Protein AF-A0A2I6QMM8-F1 (afdb_monomer_lite)

pLDDT: mean 91.89, std 14.8, range [33.38, 98.56]

Foldseek 3Di:
DFQPAQRDEEDPLDEEAVQEHAHPLEYEDDNEYEHHEYDANEYAYAPEYHYQEYAHCEYHNEHYAYEEYHYVEYHHYPEYHEDHEYYHLEYEDANDYEEAHHYEDDNEYHHHPAYEYDDYHPYYWDWDDPPLWIKTDYPQQWIDTHNDIDGLVCCVVCVVVVCCVPVVDDPVRSVVVNVVSVVVNVPDPCPPVPPDPPPPPPPPDDPD

Structure (mmCIF, N/CA/C/O backbone):
data_AF-A0A2I6QMM8-F1
#
_entry.id   AF-A0A2I6QMM8-F1
#
loop_
_atom_site.group_PDB
_atom_site.id
_atom_site.type_symbol
_atom_site.label_atom_id
_atom_site.label_alt_id
_atom_site.label_comp_id
_atom_site.label_asym_id
_atom_site.label_entity_id
_atom_site.label_seq_id
_atom_site.pdbx_PDB_ins_code
_atom_site.Cartn_x
_atom_site.Cartn_y
_atom_site.Cartn_z
_atom_site.occupancy
_atom_site.B_iso_or_equiv
_atom_site.auth_seq_id
_atom_site.auth_comp_id
_atom_site.auth_asym_id
_atom_site.auth_atom_id
_atom_site.pdbx_PDB_model_num
ATOM 1 N N . MET A 1 1 ? 8.145 -4.670 -28.561 1.00 95.88 1 MET A N 1
ATOM 2 C CA . MET A 1 1 ? 8.950 -3.504 -29.028 1.00 95.88 1 MET A CA 1
ATOM 3 C C . MET A 1 1 ? 9.918 -2.954 -27.962 1.00 95.88 1 MET A C 1
ATOM 5 O O . MET A 1 1 ? 9.905 -3.416 -26.826 1.00 95.88 1 MET A O 1
ATOM 9 N N . ARG A 1 2 ? 10.792 -1.997 -28.324 1.00 96.75 2 ARG A N 1
ATOM 10 C CA . ARG A 1 2 ? 11.688 -1.269 -27.397 1.00 96.75 2 ARG A CA 1
ATOM 11 C C . ARG A 1 2 ? 11.169 0.155 -27.181 1.00 96.75 2 ARG A C 1
ATOM 13 O O . ARG A 1 2 ? 10.818 0.808 -28.159 1.00 96.75 2 ARG A O 1
ATOM 20 N N . HIS A 1 3 ? 11.116 0.625 -25.935 1.00 96.81 3 HIS A N 1
ATOM 21 C CA . HIS A 1 3 ? 10.657 1.983 -25.625 1.00 96.81 3 HIS A CA 1
ATOM 22 C C . HIS A 1 3 ? 11.692 3.038 -26.057 1.00 96.81 3 HIS A C 1
ATOM 24 O O . HIS A 1 3 ? 12.896 2.794 -25.959 1.00 96.81 3 HIS A O 1
ATOM 30 N N . SER A 1 4 ? 11.250 4.212 -26.522 1.00 96.00 4 SER A N 1
ATOM 31 C CA . SER A 1 4 ? 12.160 5.284 -26.963 1.00 96.00 4 SER A CA 1
ATOM 32 C C . SER A 1 4 ? 12.983 5.861 -25.811 1.00 96.00 4 SER A C 1
ATOM 34 O O . SER A 1 4 ? 14.141 6.218 -26.004 1.00 96.00 4 SER A O 1
ATOM 36 N N . ASN A 1 5 ? 12.407 5.897 -24.605 1.00 94.75 5 ASN A N 1
ATOM 37 C CA . ASN A 1 5 ? 13.069 6.395 -23.403 1.00 94.75 5 ASN A CA 1
ATOM 38 C C . ASN A 1 5 ? 13.518 5.217 -22.536 1.00 94.75 5 ASN A C 1
ATOM 40 O O . ASN A 1 5 ? 12.676 4.529 -21.952 1.00 94.75 5 ASN A O 1
ATOM 44 N N . GLY A 1 6 ? 14.832 5.000 -22.467 1.00 96.31 6 GLY A N 1
ATOM 45 C CA . GLY A 1 6 ? 15.473 3.965 -21.649 1.00 96.31 6 GLY A CA 1
ATOM 46 C C . GLY A 1 6 ? 15.681 2.613 -22.346 1.00 96.31 6 GLY A C 1
ATOM 47 O O . GLY A 1 6 ? 16.450 1.798 -21.847 1.00 96.31 6 GLY A O 1
ATOM 48 N N . HIS A 1 7 ? 15.088 2.388 -23.527 1.00 97.75 7 HIS A N 1
ATOM 49 C CA . HIS A 1 7 ? 15.253 1.166 -24.333 1.00 97.75 7 HIS A CA 1
ATOM 50 C C . HIS A 1 7 ? 14.799 -0.139 -23.658 1.00 97.75 7 HIS A C 1
ATOM 52 O O . HIS A 1 7 ? 15.200 -1.234 -24.067 1.00 97.75 7 HIS A O 1
ATOM 58 N N . GLY A 1 8 ? 13.928 -0.062 -22.658 1.00 97.19 8 GLY A N 1
ATOM 59 C CA . GLY A 1 8 ? 13.288 -1.226 -22.059 1.00 97.19 8 GLY A CA 1
ATOM 60 C C . GLY A 1 8 ? 12.356 -1.965 -23.009 1.00 97.19 8 GLY A C 1
ATOM 61 O O . GLY A 1 8 ? 12.011 -1.477 -24.092 1.00 97.19 8 GLY A O 1
ATOM 62 N N . ARG A 1 9 ? 11.985 -3.189 -22.629 1.00 97.75 9 ARG A N 1
ATOM 63 C CA . ARG A 1 9 ? 11.097 -4.038 -23.435 1.00 97.75 9 ARG A CA 1
ATOM 64 C C . ARG A 1 9 ? 9.642 -3.711 -23.122 1.00 97.75 9 ARG A C 1
ATOM 66 O O . ARG A 1 9 ? 9.270 -3.606 -21.962 1.00 97.75 9 ARG A O 1
ATOM 73 N N . VAL A 1 10 ? 8.825 -3.597 -24.160 1.00 97.69 10 VAL A N 1
ATOM 74 C CA . VAL A 1 10 ? 7.374 -3.405 -24.063 1.00 97.69 10 VAL A CA 1
ATOM 75 C C . VAL A 1 10 ? 6.723 -4.470 -24.936 1.00 97.69 10 VAL A C 1
ATOM 77 O O . VAL A 1 10 ? 7.053 -4.553 -26.121 1.00 97.69 10 VAL A O 1
ATOM 80 N N . ALA A 1 11 ? 5.886 -5.330 -24.363 1.00 97.38 11 ALA A N 1
ATOM 81 C CA . ALA A 1 11 ? 5.150 -6.356 -25.100 1.00 97.38 11 ALA A CA 1
ATOM 82 C C . ALA A 1 11 ? 4.136 -5.731 -26.072 1.00 97.38 11 ALA A C 1
ATOM 84 O O . ALA A 1 11 ? 3.761 -4.573 -25.926 1.00 97.38 11 ALA A O 1
ATOM 85 N N . ASP A 1 12 ? 3.682 -6.494 -27.065 1.00 97.06 12 ASP A N 1
ATOM 86 C CA . ASP A 1 12 ? 2.832 -5.955 -28.138 1.00 97.06 12 ASP A CA 1
ATOM 87 C C . ASP A 1 12 ? 1.423 -5.559 -27.658 1.00 97.06 12 ASP A C 1
ATOM 89 O O . ASP A 1 12 ? 0.778 -4.714 -28.272 1.00 97.06 12 ASP A O 1
ATOM 93 N N . GLN A 1 13 ? 0.957 -6.144 -26.551 1.00 96.94 13 GLN A N 1
ATOM 94 C CA . GLN A 1 13 ? -0.311 -5.798 -25.893 1.00 96.94 13 GLN A CA 1
ATOM 95 C C . GLN A 1 13 ? -0.152 -4.727 -24.802 1.00 96.94 13 GLN A C 1
ATOM 97 O O . GLN A 1 13 ? -1.151 -4.216 -24.291 1.00 96.94 13 GLN A O 1
ATOM 102 N N . ALA A 1 14 ? 1.091 -4.389 -24.452 1.00 97.38 14 ALA A N 1
ATOM 103 C CA . ALA A 1 14 ? 1.403 -3.454 -23.388 1.00 97.38 14 ALA A CA 1
ATOM 104 C C . ALA A 1 14 ? 1.484 -2.027 -23.928 1.00 97.38 14 ALA A C 1
ATOM 106 O O . ALA A 1 14 ? 1.750 -1.783 -25.106 1.00 97.38 14 ALA A O 1
ATOM 107 N N . GLU A 1 15 ? 1.312 -1.061 -23.034 1.00 97.75 15 GLU A N 1
ATOM 108 C CA . GLU A 1 15 ? 1.333 0.351 -23.381 1.00 97.75 15 GLU A CA 1
ATOM 109 C C . GLU A 1 15 ? 2.402 1.090 -22.576 1.00 97.75 15 GLU A C 1
ATOM 111 O O . GLU A 1 15 ? 2.387 1.096 -21.347 1.00 97.75 15 GLU A O 1
ATOM 116 N N . ALA A 1 16 ? 3.314 1.773 -23.266 1.00 97.31 16 ALA A N 1
ATOM 117 C CA . ALA A 1 16 ? 4.254 2.697 -22.646 1.00 97.31 16 ALA A CA 1
ATOM 118 C C . ALA A 1 16 ? 4.179 4.052 -23.351 1.00 97.31 16 ALA A C 1
ATOM 120 O O . ALA A 1 16 ? 4.445 4.164 -24.549 1.00 97.31 16 ALA A O 1
ATOM 121 N N . ARG A 1 17 ? 3.741 5.076 -22.614 1.00 97.44 17 ARG A N 1
ATOM 122 C CA . ARG A 1 17 ? 3.540 6.428 -23.148 1.00 97.44 17 ARG A CA 1
ATOM 123 C C . ARG A 1 17 ? 4.873 7.170 -23.301 1.00 97.44 17 ARG A C 1
ATOM 125 O O . ARG A 1 17 ? 5.787 6.934 -22.519 1.00 97.44 17 ARG A O 1
ATOM 132 N N . PRO A 1 18 ? 4.961 8.170 -24.201 1.00 96.94 18 PRO A N 1
ATOM 133 C CA . PRO A 1 18 ? 6.202 8.911 -24.459 1.00 96.94 18 PRO A CA 1
ATOM 134 C C . PRO A 1 18 ? 6.826 9.642 -23.261 1.00 96.94 18 PRO A C 1
ATOM 136 O O . PRO A 1 18 ? 7.975 10.054 -23.356 1.00 96.94 18 PRO A O 1
ATOM 139 N N . LEU A 1 19 ? 6.089 9.851 -22.165 1.00 96.69 19 LEU A N 1
ATOM 140 C CA . LEU A 1 19 ? 6.608 10.461 -20.932 1.00 96.69 19 LEU A CA 1
ATOM 141 C C . LEU A 1 19 ? 7.126 9.427 -19.922 1.00 96.69 19 LEU A C 1
ATOM 143 O O . LEU A 1 19 ? 7.733 9.802 -18.924 1.00 96.69 19 LEU A O 1
ATOM 147 N N . ALA A 1 20 ? 6.893 8.138 -20.162 1.00 97.38 20 ALA A N 1
ATOM 148 C CA . ALA A 1 20 ? 7.442 7.070 -19.347 1.00 97.38 20 ALA A CA 1
ATOM 149 C C . ALA A 1 20 ? 8.949 6.914 -19.587 1.00 97.38 20 ALA A C 1
ATOM 151 O O . ALA A 1 20 ? 9.460 7.193 -20.675 1.00 97.38 20 ALA A O 1
ATOM 152 N N . PHE A 1 21 ? 9.652 6.398 -18.586 1.00 98.06 21 PHE A N 1
ATOM 153 C CA . PHE A 1 21 ? 11.011 5.895 -18.712 1.00 98.06 21 PHE A CA 1
ATOM 154 C C . PHE A 1 21 ? 11.018 4.404 -18.374 1.00 98.06 21 PHE A C 1
ATOM 156 O O . PHE A 1 21 ? 10.551 4.003 -17.310 1.00 98.06 21 PHE A O 1
ATOM 163 N N . VAL A 1 22 ? 11.538 3.579 -19.280 1.00 98.00 22 VAL A N 1
ATOM 164 C CA . VAL A 1 22 ? 11.660 2.130 -19.084 1.00 98.00 22 VAL A CA 1
ATOM 165 C C . VAL A 1 22 ? 13.096 1.768 -19.418 1.00 98.00 22 VAL A C 1
ATOM 167 O O . VAL A 1 22 ? 13.461 1.791 -20.593 1.00 98.00 22 VAL A O 1
ATOM 170 N N . ASP A 1 23 ? 13.927 1.498 -18.412 1.00 98.19 23 ASP A N 1
ATOM 171 C CA . ASP A 1 23 ? 15.344 1.200 -18.641 1.00 98.19 23 ASP A CA 1
ATOM 172 C C . ASP A 1 23 ? 15.548 -0.127 -19.397 1.00 98.19 23 ASP A C 1
ATOM 174 O O . ASP A 1 23 ? 14.648 -0.960 -19.491 1.00 98.19 23 ASP A O 1
ATOM 178 N N . VAL A 1 24 ? 16.760 -0.350 -19.905 1.00 98.00 24 VAL A N 1
ATOM 179 C CA . VAL A 1 24 ? 17.128 -1.507 -20.734 1.00 98.00 24 VAL A CA 1
ATOM 180 C C . VAL A 1 24 ? 16.852 -2.866 -20.076 1.00 98.00 24 VAL A C 1
ATOM 182 O O . VAL A 1 24 ? 16.568 -3.835 -20.794 1.00 98.00 24 VAL A O 1
ATOM 185 N N . ASN A 1 25 ? 16.908 -2.924 -18.743 1.00 97.56 25 ASN A N 1
ATOM 186 C CA . ASN A 1 25 ? 16.640 -4.104 -17.922 1.00 97.56 25 ASN A CA 1
ATOM 187 C C . ASN A 1 25 ? 15.176 -4.205 -17.471 1.00 97.56 25 ASN A C 1
ATOM 189 O O . ASN A 1 25 ? 14.786 -5.231 -16.913 1.00 97.56 25 ASN A O 1
ATOM 193 N N . SER A 1 26 ? 14.365 -3.176 -17.715 1.00 97.75 26 SER A N 1
ATOM 194 C CA . SER A 1 26 ? 12.948 -3.166 -17.376 1.00 97.75 26 SER A CA 1
ATOM 195 C C . SER A 1 26 ? 12.073 -3.743 -18.485 1.00 97.75 26 SER A C 1
ATOM 197 O O . SER A 1 26 ? 12.397 -3.705 -19.681 1.00 97.75 26 SER A O 1
ATOM 199 N N . GLN A 1 27 ? 10.934 -4.292 -18.066 1.00 97.81 27 GLN A N 1
ATOM 200 C CA . GLN A 1 27 ? 9.977 -4.960 -18.941 1.00 97.81 27 GLN A CA 1
ATOM 201 C C . GLN A 1 27 ? 8.552 -4.527 -18.597 1.00 97.81 27 GLN A C 1
ATOM 203 O O . GLN A 1 27 ? 8.157 -4.567 -17.435 1.00 97.81 27 GLN A O 1
ATOM 208 N N . VAL A 1 28 ? 7.783 -4.142 -19.613 1.00 97.25 28 VAL A N 1
ATOM 209 C CA . VAL A 1 28 ? 6.332 -3.940 -19.534 1.00 97.25 28 VAL A CA 1
ATOM 210 C C . VAL A 1 28 ? 5.674 -5.051 -20.341 1.00 97.25 28 VAL A C 1
ATOM 212 O O . VAL A 1 28 ? 5.952 -5.197 -21.533 1.00 97.25 28 VAL A O 1
ATOM 215 N N . MET A 1 29 ? 4.855 -5.866 -19.689 1.00 97.50 29 MET A N 1
ATOM 216 C CA . MET A 1 29 ? 4.311 -7.108 -20.236 1.00 97.50 29 MET A CA 1
ATOM 217 C C . MET A 1 29 ? 2.780 -7.106 -20.229 1.00 97.50 29 MET A C 1
ATOM 219 O O . MET A 1 29 ? 2.150 -6.255 -19.602 1.00 97.50 29 MET A O 1
ATOM 223 N N . ASP A 1 30 ? 2.193 -8.082 -20.923 1.00 95.88 30 ASP A N 1
ATOM 224 C CA . ASP A 1 30 ? 0.745 -8.303 -21.004 1.00 95.88 30 ASP A CA 1
ATOM 225 C C . ASP A 1 30 ? -0.016 -7.037 -21.431 1.00 95.88 30 ASP A C 1
ATOM 227 O O . ASP A 1 30 ? 0.419 -6.330 -22.332 1.00 95.88 30 ASP A O 1
ATOM 231 N N . GLU A 1 31 ? -1.140 -6.738 -20.782 1.00 96.81 31 GLU A N 1
ATOM 232 C CA . GLU A 1 31 ? -1.943 -5.526 -20.980 1.00 96.81 31 GLU A CA 1
ATOM 233 C C . GLU A 1 31 ? -1.532 -4.370 -20.038 1.00 96.81 31 GLU A C 1
ATOM 235 O O . GLU A 1 31 ? -2.325 -3.457 -19.785 1.00 96.81 31 GLU A O 1
ATOM 240 N N . ALA A 1 32 ? -0.332 -4.421 -19.443 1.00 96.94 32 ALA A N 1
ATOM 241 C CA . ALA A 1 32 ? 0.108 -3.403 -18.494 1.00 96.94 32 ALA A CA 1
ATOM 242 C C . ALA A 1 32 ? 0.382 -2.055 -19.175 1.00 96.94 32 ALA A C 1
ATOM 244 O O . ALA A 1 32 ? 0.765 -1.983 -20.347 1.00 96.94 32 ALA A O 1
ATOM 245 N N . ARG A 1 33 ? 0.185 -0.967 -18.424 1.00 97.94 33 ARG A N 1
ATOM 246 C CA . ARG A 1 33 ? 0.231 0.404 -18.940 1.00 97.94 33 ARG A CA 1
ATOM 247 C C . ARG A 1 33 ? 1.086 1.301 -18.063 1.00 97.94 33 ARG A C 1
ATOM 249 O O . ARG A 1 33 ? 0.831 1.423 -16.867 1.00 97.94 33 ARG A O 1
ATOM 256 N N . ILE A 1 34 ? 2.043 1.996 -18.672 1.00 97.69 34 ILE A N 1
ATOM 257 C CA . ILE A 1 34 ? 2.842 3.038 -18.025 1.00 97.69 34 ILE A CA 1
ATOM 258 C C . ILE A 1 34 ? 2.636 4.399 -18.699 1.00 97.69 34 ILE A C 1
ATOM 260 O O . ILE A 1 34 ? 2.863 4.557 -19.899 1.00 97.69 34 ILE A O 1
ATOM 264 N N . HIS A 1 35 ? 2.201 5.398 -17.925 1.00 95.75 35 HIS A N 1
ATOM 265 C CA . HIS A 1 35 ? 1.863 6.729 -18.452 1.00 95.75 35 HIS A CA 1
ATOM 266 C C . HIS A 1 35 ? 2.965 7.783 -18.245 1.00 95.75 35 HIS A C 1
ATOM 268 O O . HIS A 1 35 ? 3.366 8.454 -19.193 1.00 95.75 35 HIS A O 1
ATOM 274 N N . SER A 1 36 ? 3.444 7.949 -17.012 1.00 93.94 36 SER A N 1
ATOM 275 C CA . SER A 1 36 ? 4.336 9.056 -16.614 1.00 93.94 36 SER A CA 1
ATOM 276 C C . SER A 1 36 ? 5.232 8.673 -15.430 1.00 93.94 36 SER A C 1
ATOM 278 O O . SER A 1 36 ? 5.355 9.413 -14.462 1.00 93.94 36 SER A O 1
ATOM 280 N N . GLY A 1 37 ? 5.809 7.471 -15.467 1.00 96.19 37 GLY A N 1
ATOM 281 C CA . GLY A 1 37 ? 6.650 6.936 -14.395 1.00 96.19 37 GLY A CA 1
ATOM 282 C C . GLY A 1 37 ? 7.994 6.416 -14.896 1.00 96.19 37 GLY A C 1
ATOM 283 O O . GLY A 1 37 ? 8.254 6.403 -16.099 1.00 96.19 37 GLY A O 1
ATOM 284 N N . SER A 1 38 ? 8.837 5.976 -13.965 1.00 97.81 38 SER A N 1
ATOM 285 C CA . SER A 1 38 ? 10.156 5.406 -14.253 1.00 97.81 38 SER A CA 1
ATOM 286 C C . SER A 1 38 ? 10.267 3.973 -13.744 1.00 97.81 38 SER A C 1
ATOM 288 O O . SER A 1 38 ? 10.085 3.728 -12.553 1.00 97.81 38 SER A O 1
ATOM 290 N N . LEU A 1 39 ? 10.607 3.045 -14.637 1.00 97.88 39 LEU A N 1
ATOM 291 C CA . LEU A 1 39 ? 10.978 1.669 -14.314 1.00 97.88 39 LEU A CA 1
ATOM 292 C C . LEU A 1 39 ? 12.487 1.499 -14.496 1.00 97.88 39 LEU A C 1
ATOM 294 O O . LEU A 1 39 ? 13.019 1.752 -15.580 1.00 97.88 39 LEU A O 1
ATOM 298 N N . ILE A 1 40 ? 13.159 1.082 -13.425 1.00 98.19 40 ILE A N 1
ATOM 299 C CA . ILE A 1 40 ? 14.597 0.809 -13.380 1.00 98.19 40 ILE A CA 1
ATOM 300 C C . ILE A 1 40 ? 14.784 -0.611 -12.847 1.00 98.19 40 ILE A C 1
ATOM 302 O O . ILE A 1 40 ? 14.370 -0.912 -11.729 1.00 98.19 40 ILE A O 1
ATOM 306 N N . SER A 1 41 ? 15.371 -1.500 -13.641 1.00 97.81 41 SER A N 1
ATOM 307 C CA . SER A 1 41 ? 15.502 -2.935 -13.376 1.00 97.81 41 SER A CA 1
ATOM 308 C C . SER A 1 41 ? 14.208 -3.565 -12.842 1.00 97.81 41 SER A C 1
ATOM 310 O O . SER A 1 41 ? 14.249 -4.374 -11.919 1.00 97.81 41 SER A O 1
ATOM 312 N N . SER A 1 42 ? 13.053 -3.143 -13.367 1.00 98.19 42 SER A N 1
ATOM 313 C CA . SER A 1 42 ? 11.732 -3.496 -12.841 1.00 98.19 42 SER A CA 1
ATOM 314 C C . SER A 1 42 ? 10.860 -4.183 -13.889 1.00 98.19 42 SER A C 1
ATOM 316 O O . SER A 1 42 ? 10.969 -3.935 -15.089 1.00 98.19 42 SER A O 1
ATOM 318 N N . THR A 1 43 ? 9.956 -5.039 -13.427 1.00 98.31 43 THR A N 1
ATOM 319 C CA . THR A 1 43 ? 8.964 -5.712 -14.271 1.00 98.31 43 THR A CA 1
ATOM 320 C C . THR A 1 43 ? 7.570 -5.212 -13.922 1.00 98.31 43 THR A C 1
ATOM 322 O O . THR A 1 43 ? 7.192 -5.222 -12.754 1.00 98.31 43 THR A O 1
ATOM 325 N N . LEU A 1 44 ? 6.811 -4.795 -14.933 1.00 97.25 44 LEU A N 1
ATOM 326 C CA . LEU A 1 44 ? 5.412 -4.387 -14.834 1.00 97.25 44 LEU A CA 1
ATOM 327 C C . LEU A 1 44 ? 4.566 -5.330 -15.703 1.00 97.25 44 LEU A C 1
ATOM 329 O O . LEU A 1 44 ? 4.823 -5.436 -16.901 1.00 97.25 44 LEU A O 1
ATOM 333 N N . GLY A 1 45 ? 3.588 -6.023 -15.123 1.00 95.62 45 GLY A N 1
ATOM 334 C CA . GLY A 1 45 ? 2.778 -7.037 -15.811 1.00 95.62 45 GLY A CA 1
ATOM 335 C C . GLY A 1 45 ? 1.296 -6.996 -15.436 1.00 95.62 45 GLY A C 1
ATOM 336 O O . GLY A 1 45 ? 0.875 -6.150 -14.655 1.00 95.62 45 GLY A O 1
ATOM 337 N N . VAL A 1 46 ? 0.508 -7.902 -16.025 1.00 90.44 46 VAL A N 1
ATOM 338 C CA . VAL A 1 46 ? -0.899 -8.194 -15.675 1.00 90.44 46 VAL A CA 1
ATOM 339 C C . VAL A 1 46 ? -1.787 -6.958 -15.487 1.00 90.44 46 VAL A C 1
ATOM 341 O O . VAL A 1 46 ? -2.178 -6.621 -14.376 1.00 90.44 46 VAL A O 1
ATOM 344 N N . LYS A 1 47 ? -2.147 -6.272 -16.582 1.00 93.56 47 LYS A N 1
ATOM 345 C CA . LYS A 1 47 ? -3.102 -5.135 -16.574 1.00 93.56 47 LYS A CA 1
ATOM 346 C C . LYS A 1 47 ? -2.748 -3.986 -15.613 1.00 93.56 47 LYS A C 1
ATOM 348 O O . LYS A 1 47 ? -3.552 -3.065 -15.461 1.00 93.56 47 LYS A O 1
ATOM 353 N N . ALA A 1 48 ? -1.555 -3.997 -15.018 1.00 96.31 48 ALA A N 1
ATOM 354 C CA . ALA A 1 48 ? -1.155 -3.013 -14.033 1.00 96.31 48 ALA A CA 1
ATOM 355 C C . ALA A 1 48 ? -1.097 -1.618 -14.643 1.00 96.31 48 ALA A C 1
ATOM 357 O O . ALA A 1 48 ? -0.590 -1.422 -15.753 1.00 96.31 48 ALA A O 1
ATOM 358 N N . ARG A 1 49 ? -1.600 -0.632 -13.900 1.00 97.94 49 ARG A N 1
ATOM 359 C CA . ARG A 1 49 ? -1.551 0.781 -14.283 1.00 97.94 49 ARG A CA 1
ATOM 360 C C . ARG A 1 49 ? -0.494 1.487 -13.451 1.00 97.94 49 ARG A C 1
ATOM 362 O O . ARG A 1 49 ? -0.627 1.568 -12.237 1.00 97.94 49 ARG A O 1
ATOM 369 N N . PHE A 1 50 ? 0.539 2.006 -14.107 1.00 97.75 50 PHE A N 1
ATOM 370 C CA . PHE A 1 50 ? 1.667 2.675 -13.462 1.00 97.75 50 PHE A CA 1
ATOM 371 C C . PHE A 1 50 ? 1.778 4.130 -13.931 1.00 97.75 50 PHE A C 1
ATOM 373 O O . PHE A 1 50 ? 1.978 4.414 -15.118 1.00 97.75 50 PHE A O 1
ATOM 380 N N . SER A 1 51 ? 1.656 5.087 -13.015 1.00 97.69 51 SER A N 1
ATOM 381 C CA . SER A 1 51 ? 1.708 6.514 -13.347 1.00 97.69 51 SER A CA 1
ATOM 382 C C . SER A 1 51 ? 2.386 7.336 -12.257 1.00 97.69 51 SER A C 1
ATOM 384 O O . SER A 1 51 ? 2.278 7.016 -11.082 1.00 97.69 51 SER A O 1
ATOM 386 N N . ASN A 1 52 ? 3.119 8.388 -12.635 1.00 97.12 52 ASN A N 1
ATOM 387 C CA . ASN A 1 52 ? 3.775 9.332 -11.713 1.00 97.12 52 ASN A CA 1
ATOM 388 C C . ASN A 1 52 ? 4.663 8.707 -10.614 1.00 97.12 52 ASN A C 1
ATOM 390 O O . ASN A 1 52 ? 4.963 9.368 -9.626 1.00 97.12 52 ASN A O 1
ATOM 394 N N . ALA A 1 53 ? 5.083 7.452 -10.774 1.00 96.94 53 ALA A N 1
ATOM 395 C CA . ALA A 1 53 ? 5.805 6.676 -9.773 1.00 96.94 53 ALA A CA 1
ATOM 396 C C . ALA A 1 53 ? 7.213 6.311 -10.255 1.00 96.94 53 ALA A C 1
ATOM 398 O O . ALA A 1 53 ? 7.501 6.313 -11.457 1.00 96.94 53 ALA A O 1
ATOM 399 N N . ILE A 1 54 ? 8.091 5.968 -9.315 1.00 98.31 54 ILE A N 1
ATOM 400 C CA . ILE A 1 54 ? 9.437 5.458 -9.594 1.00 98.31 54 ILE A CA 1
ATOM 401 C C . ILE A 1 54 ? 9.556 4.071 -8.970 1.00 98.31 54 ILE A C 1
ATOM 403 O O . ILE A 1 54 ? 9.335 3.928 -7.771 1.00 98.31 54 ILE A O 1
ATOM 407 N N . ALA A 1 55 ? 9.921 3.068 -9.767 1.00 98.38 55 ALA A N 1
ATOM 408 C CA . ALA A 1 55 ? 10.143 1.705 -9.305 1.00 98.38 55 ALA A CA 1
ATOM 409 C C . ALA A 1 55 ? 11.549 1.222 -9.676 1.00 98.38 55 ALA A C 1
ATOM 411 O O . ALA A 1 55 ? 11.953 1.266 -10.842 1.00 98.38 55 ALA A O 1
ATOM 412 N N . MET A 1 56 ? 12.290 0.759 -8.671 1.00 98.56 56 MET A N 1
ATOM 413 C CA . MET A 1 56 ? 13.663 0.274 -8.790 1.00 98.56 56 MET A CA 1
ATOM 414 C C . MET A 1 56 ? 13.751 -1.172 -8.305 1.00 98.56 56 MET A C 1
ATOM 416 O O . MET A 1 56 ? 13.449 -1.437 -7.146 1.00 98.56 56 MET A O 1
ATOM 420 N N . GLY A 1 57 ? 14.152 -2.117 -9.156 1.00 98.12 57 GLY A N 1
ATOM 421 C CA . GLY A 1 57 ? 14.269 -3.528 -8.763 1.00 98.12 57 GLY A CA 1
ATOM 422 C C . GLY A 1 57 ? 12.940 -4.176 -8.358 1.00 98.12 57 GLY A C 1
ATOM 423 O O . GLY A 1 57 ? 12.936 -5.069 -7.516 1.00 98.12 57 GLY A O 1
ATOM 424 N N . CYS A 1 58 ? 11.809 -3.685 -8.871 1.00 98.12 58 CYS A N 1
ATOM 425 C CA . CYS A 1 58 ? 10.480 -4.106 -8.431 1.00 98.12 58 CYS A CA 1
ATOM 426 C C . CYS A 1 58 ? 9.834 -5.121 -9.382 1.00 98.12 58 CYS A C 1
ATOM 428 O O . CYS A 1 58 ? 10.101 -5.134 -10.585 1.00 98.12 58 CYS A O 1
ATOM 430 N N . VAL A 1 59 ? 8.907 -5.912 -8.847 1.00 98.31 59 VAL A N 1
ATOM 431 C CA . VAL A 1 59 ? 7.957 -6.719 -9.622 1.00 98.31 59 VAL A CA 1
ATOM 432 C C . VAL A 1 59 ? 6.555 -6.213 -9.308 1.00 98.31 59 VAL A C 1
ATOM 434 O O . VAL A 1 59 ? 6.122 -6.258 -8.161 1.00 98.31 59 VAL A O 1
ATOM 437 N N . ILE A 1 60 ? 5.863 -5.688 -10.316 1.00 98.06 60 ILE A N 1
ATOM 438 C CA . ILE A 1 60 ? 4.560 -5.040 -10.172 1.00 98.06 60 ILE A CA 1
ATOM 439 C C . ILE A 1 60 ? 3.570 -5.758 -11.081 1.00 98.06 60 ILE A C 1
ATOM 441 O O . ILE A 1 60 ? 3.653 -5.685 -12.304 1.00 98.06 60 ILE A O 1
ATOM 445 N N . SER A 1 61 ? 2.638 -6.460 -10.462 1.00 97.62 61 SER A N 1
ATOM 446 C CA . SER A 1 61 ? 1.564 -7.219 -11.092 1.00 97.62 61 SER A CA 1
ATOM 447 C C . SER A 1 61 ? 0.273 -6.989 -10.304 1.00 97.62 61 SER A C 1
ATOM 449 O O . SER A 1 61 ? -0.387 -7.942 -9.891 1.00 97.62 61 SER A O 1
ATOM 451 N N . CYS A 1 62 ? -0.022 -5.718 -10.029 1.00 96.25 62 CYS A N 1
ATOM 452 C CA . CYS A 1 62 ? -1.158 -5.288 -9.226 1.00 96.25 62 CYS A CA 1
ATOM 453 C C . CYS A 1 62 ? -2.077 -4.323 -9.984 1.00 96.25 62 CYS A C 1
ATOM 455 O O . CYS A 1 62 ? -1.725 -3.857 -11.064 1.00 96.25 62 CYS A O 1
ATOM 457 N N . ASP A 1 63 ? -3.230 -3.980 -9.411 1.00 96.00 63 ASP A N 1
ATOM 458 C CA . ASP A 1 63 ? -4.233 -3.133 -10.068 1.00 96.00 63 ASP A CA 1
ATOM 459 C C . ASP A 1 63 ? -3.710 -1.735 -10.448 1.00 96.00 63 ASP A C 1
ATOM 461 O O . ASP A 1 63 ? -3.903 -1.267 -11.582 1.00 96.00 63 ASP A O 1
ATOM 465 N N . GLU A 1 64 ? -3.083 -1.028 -9.502 1.00 97.75 64 GLU A N 1
ATOM 466 C CA . GLU A 1 64 ? -2.674 0.361 -9.722 1.00 97.75 64 GLU A CA 1
ATOM 467 C C . GLU A 1 64 ? -1.517 0.824 -8.826 1.00 97.75 64 GLU A C 1
ATOM 469 O O . GLU A 1 64 ? -1.504 0.607 -7.616 1.00 97.75 64 GLU A O 1
ATOM 474 N N . VAL A 1 65 ? -0.576 1.549 -9.431 1.00 98.00 65 VAL A N 1
ATOM 475 C CA . VAL A 1 65 ? 0.458 2.337 -8.758 1.00 98.00 65 VAL A CA 1
ATOM 476 C C . VAL A 1 65 ? 0.455 3.742 -9.357 1.00 98.00 65 VAL A C 1
ATOM 478 O O . VAL A 1 65 ? 0.871 3.950 -10.500 1.00 98.00 65 VAL A O 1
ATOM 481 N N . THR A 1 66 ? 0.003 4.719 -8.579 1.00 97.56 66 THR A N 1
ATOM 482 C CA . THR A 1 66 ? -0.034 6.131 -8.959 1.00 97.56 66 THR A CA 1
ATOM 483 C C . THR A 1 66 ? 0.742 6.948 -7.935 1.00 97.56 66 THR A C 1
ATOM 485 O O . THR A 1 66 ? 0.258 7.205 -6.838 1.00 97.56 66 THR A O 1
ATOM 488 N N . GLY A 1 67 ? 1.944 7.382 -8.307 1.00 96.25 67 GLY A N 1
ATOM 489 C CA . GLY A 1 67 ? 2.843 8.103 -7.414 1.00 96.25 67 GLY A CA 1
ATOM 490 C C . GLY A 1 67 ? 3.751 7.215 -6.557 1.00 96.25 67 GLY A C 1
ATOM 491 O O . GLY A 1 67 ? 3.686 5.987 -6.590 1.00 96.25 67 GLY A O 1
ATOM 492 N N . GLY A 1 68 ? 4.623 7.858 -5.782 1.00 96.31 68 GLY A N 1
ATOM 493 C CA . GLY A 1 68 ? 5.507 7.189 -4.828 1.00 96.31 68 GLY A CA 1
ATOM 494 C C . GLY A 1 68 ? 6.849 6.700 -5.381 1.00 96.31 68 GLY A C 1
ATOM 495 O O . GLY A 1 68 ? 7.170 6.819 -6.567 1.00 96.31 68 GLY A O 1
ATOM 496 N N . HIS A 1 69 ? 7.654 6.170 -4.463 1.00 98.25 69 HIS A N 1
ATOM 497 C CA . HIS A 1 69 ? 8.996 5.653 -4.702 1.00 98.25 69 HIS A CA 1
ATOM 498 C C . HIS A 1 69 ? 9.104 4.229 -4.155 1.00 98.25 69 HIS A C 1
ATOM 500 O O . HIS A 1 69 ? 8.988 4.012 -2.951 1.00 98.25 69 HIS A O 1
ATOM 506 N N . LEU A 1 70 ? 9.296 3.262 -5.046 1.00 98.50 70 LEU A N 1
ATOM 507 C CA . LEU A 1 70 ? 9.316 1.841 -4.744 1.00 98.50 70 LEU A CA 1
ATOM 508 C C . LEU A 1 70 ? 10.711 1.290 -5.037 1.00 98.50 70 LEU A C 1
ATOM 510 O O . LEU A 1 70 ? 11.234 1.457 -6.138 1.00 98.50 70 LEU A O 1
ATOM 514 N N . VAL A 1 71 ? 11.305 0.611 -4.063 1.00 98.56 71 VAL A N 1
ATOM 515 C CA . VAL A 1 71 ? 12.633 0.005 -4.175 1.00 98.56 71 VAL A CA 1
ATOM 516 C C . VAL A 1 71 ? 12.553 -1.439 -3.706 1.00 98.56 71 VAL A C 1
ATOM 518 O O . VAL A 1 71 ? 12.139 -1.700 -2.577 1.00 98.56 71 VAL A O 1
ATOM 521 N N . GLU A 1 72 ? 12.938 -2.374 -4.572 1.00 98.38 72 GLU A N 1
ATOM 522 C CA . GLU A 1 72 ? 12.973 -3.818 -4.300 1.00 98.38 72 GLU A CA 1
ATOM 523 C C . GLU A 1 72 ? 11.624 -4.373 -3.800 1.00 98.38 72 GLU A C 1
ATOM 525 O O . GLU A 1 72 ? 11.565 -5.236 -2.923 1.00 98.38 72 GLU A O 1
ATOM 530 N N . CYS A 1 73 ? 10.517 -3.839 -4.325 1.00 98.44 73 CYS A N 1
ATOM 531 C CA . CYS A 1 73 ? 9.164 -4.206 -3.911 1.00 98.44 73 CYS A CA 1
ATOM 532 C C . CYS A 1 73 ? 8.545 -5.280 -4.814 1.00 98.44 73 CYS A C 1
ATOM 534 O O . CYS A 1 73 ? 8.822 -5.343 -6.012 1.00 98.44 73 CYS A O 1
ATOM 536 N N . GLY A 1 74 ? 7.661 -6.091 -4.238 1.00 98.44 74 GLY A N 1
ATOM 537 C CA . GLY A 1 74 ? 6.774 -6.995 -4.968 1.00 98.44 74 GLY A CA 1
ATOM 538 C C . GLY A 1 74 ? 5.325 -6.620 -4.694 1.00 98.44 74 GLY A C 1
ATOM 539 O O . GLY A 1 74 ? 4.899 -6.690 -3.547 1.00 98.44 74 GLY A O 1
ATOM 540 N N . LEU A 1 75 ? 4.584 -6.190 -5.714 1.00 98.31 75 LEU A N 1
ATOM 541 C CA . LEU A 1 75 ? 3.170 -5.828 -5.598 1.00 98.31 75 LEU A CA 1
ATOM 542 C C . LEU A 1 75 ? 2.342 -6.740 -6.497 1.00 98.31 75 LEU A C 1
ATOM 544 O O . LEU A 1 75 ? 2.616 -6.820 -7.696 1.00 98.31 75 LEU A O 1
ATOM 548 N N . PHE A 1 76 ? 1.331 -7.398 -5.938 1.00 97.50 76 PHE A N 1
ATOM 549 C CA . PHE A 1 76 ? 0.558 -8.431 -6.630 1.00 97.50 76 PHE A CA 1
ATOM 550 C C . PHE A 1 76 ? -0.950 -8.268 -6.412 1.00 97.50 76 PHE A C 1
ATOM 552 O O . PHE A 1 76 ? -1.383 -7.562 -5.503 1.00 97.50 76 PHE A O 1
ATOM 559 N N . ASP A 1 77 ? -1.747 -8.944 -7.237 1.00 96.12 77 ASP A N 1
ATOM 560 C CA . ASP A 1 77 ? -3.205 -9.042 -7.110 1.00 96.12 77 ASP A CA 1
ATOM 561 C C . ASP A 1 77 ? -3.901 -7.666 -7.080 1.00 96.12 77 ASP A C 1
ATOM 563 O O . ASP A 1 77 ? -3.584 -6.772 -7.858 1.00 96.12 77 ASP A O 1
ATOM 567 N N . GLN A 1 78 ? -4.856 -7.464 -6.172 1.00 96.19 78 GLN A N 1
ATOM 568 C CA . GLN A 1 78 ? -5.662 -6.240 -6.080 1.00 96.19 78 GLN A CA 1
ATOM 569 C C . GLN A 1 78 ? -4.967 -5.110 -5.299 1.00 96.19 78 GLN A C 1
ATOM 571 O O . GLN A 1 78 ? -5.620 -4.268 -4.677 1.00 96.19 78 GLN A O 1
ATOM 576 N N . VAL A 1 79 ? -3.631 -5.118 -5.247 1.00 97.69 79 VAL A N 1
ATOM 577 C CA . VAL A 1 79 ? -2.873 -4.098 -4.516 1.00 97.69 79 VAL A CA 1
ATOM 578 C C . VAL A 1 79 ? -2.957 -2.749 -5.216 1.00 97.69 79 VAL A C 1
ATOM 580 O O . VAL A 1 79 ? -2.767 -2.635 -6.430 1.00 97.69 79 VAL A O 1
ATOM 583 N N . CYS A 1 80 ? -3.161 -1.712 -4.405 1.00 97.81 80 CYS A N 1
ATOM 584 C CA . CYS A 1 80 ? -3.171 -0.331 -4.863 1.00 97.81 80 CYS A CA 1
ATOM 585 C C . CYS A 1 80 ? -2.175 0.527 -4.085 1.00 97.81 80 CYS A C 1
ATOM 587 O O . CYS A 1 80 ? -2.145 0.510 -2.851 1.00 97.81 80 CYS A O 1
ATOM 589 N N . VAL A 1 81 ? -1.404 1.329 -4.817 1.00 98.19 81 VAL A N 1
ATOM 590 C CA . VAL A 1 81 ? -0.478 2.320 -4.266 1.00 98.19 81 VAL A CA 1
ATOM 591 C C . VAL A 1 81 ? -0.822 3.693 -4.840 1.00 98.19 81 VAL A C 1
ATOM 593 O O . VAL A 1 81 ? -0.825 3.860 -6.056 1.00 98.19 81 VAL A O 1
ATOM 596 N N . TRP A 1 82 ? -1.101 4.677 -3.987 1.00 97.56 82 TRP A N 1
ATOM 597 C CA . TRP A 1 82 ? -1.509 6.026 -4.402 1.00 97.56 82 TRP A CA 1
ATOM 598 C C . TRP A 1 82 ? -0.713 7.131 -3.697 1.00 97.56 82 TRP A C 1
ATOM 600 O O . TRP A 1 82 ? -0.196 6.920 -2.608 1.00 97.56 82 TRP A O 1
ATOM 610 N N . ASP A 1 83 ? -0.689 8.330 -4.281 1.00 96.50 83 ASP A N 1
ATOM 611 C CA . ASP A 1 83 ? -0.091 9.574 -3.768 1.00 96.50 83 ASP A CA 1
ATOM 612 C C . ASP A 1 83 ? 1.447 9.643 -3.794 1.00 96.50 83 ASP A C 1
ATOM 614 O O . ASP A 1 83 ? 2.052 9.904 -4.831 1.00 96.50 83 ASP A O 1
ATOM 618 N N . SER A 1 84 ? 2.120 9.553 -2.646 1.00 96.44 84 SER A N 1
ATOM 619 C CA . SER A 1 84 ? 3.582 9.676 -2.545 1.00 96.44 84 SER A CA 1
ATOM 620 C C . SER A 1 84 ? 4.204 8.779 -1.462 1.00 96.44 84 SER A C 1
ATOM 622 O O . SER A 1 84 ? 5.040 9.253 -0.684 1.00 96.44 84 SER A O 1
ATOM 624 N N . PRO A 1 85 ? 3.838 7.486 -1.383 1.00 97.19 85 PRO A N 1
ATOM 625 C CA . PRO A 1 85 ? 4.433 6.575 -0.426 1.00 97.19 85 PRO A CA 1
ATOM 626 C C . PRO A 1 85 ? 5.863 6.232 -0.835 1.00 97.19 85 PRO A C 1
ATOM 628 O O . PRO A 1 85 ? 6.230 6.274 -2.010 1.00 97.19 85 PRO A O 1
ATOM 631 N N . GLN A 1 86 ? 6.673 5.857 0.145 1.00 98.31 86 GLN A N 1
ATOM 632 C CA . GLN A 1 86 ? 8.025 5.364 -0.064 1.00 98.31 86 GLN A CA 1
ATOM 633 C C . GLN A 1 86 ? 8.126 3.940 0.475 1.00 98.31 86 GLN A C 1
ATOM 635 O O . GLN A 1 86 ? 8.005 3.716 1.679 1.00 98.31 86 GLN A O 1
ATOM 640 N N . LEU A 1 87 ? 8.321 2.977 -0.418 1.00 98.44 87 LEU A N 1
ATOM 641 C CA . LEU A 1 87 ? 8.321 1.552 -0.115 1.00 98.44 87 LEU A CA 1
ATOM 642 C C . LEU A 1 87 ? 9.709 0.980 -0.382 1.00 98.44 87 LEU A C 1
ATOM 644 O O . LEU A 1 87 ? 10.204 1.051 -1.504 1.00 98.44 87 LEU A O 1
ATOM 648 N N . TYR A 1 88 ? 10.326 0.393 0.640 1.00 98.44 88 TYR A N 1
ATOM 649 C CA . TYR A 1 88 ? 11.658 -0.196 0.542 1.00 98.44 88 TYR A CA 1
ATOM 650 C C . TYR A 1 88 ? 11.615 -1.648 1.020 1.00 98.44 88 TYR A C 1
ATOM 652 O O . TYR A 1 88 ? 11.565 -1.896 2.227 1.00 98.44 88 TYR A O 1
ATOM 660 N N . ARG A 1 89 ? 11.698 -2.594 0.075 1.00 98.31 89 ARG A N 1
ATOM 661 C CA . ARG A 1 89 ? 11.625 -4.055 0.283 1.00 98.31 89 ARG A CA 1
ATOM 662 C C . ARG A 1 89 ? 10.272 -4.556 0.800 1.00 98.31 89 ARG A C 1
ATOM 664 O O . ARG A 1 89 ? 10.206 -5.494 1.591 1.00 98.31 89 ARG A O 1
ATOM 671 N N . VAL A 1 90 ? 9.186 -3.950 0.329 1.00 98.38 90 VAL A N 1
ATOM 672 C CA . VAL A 1 90 ? 7.818 -4.328 0.709 1.00 98.38 90 VAL A CA 1
ATOM 673 C C . VAL A 1 90 ? 7.257 -5.361 -0.265 1.00 98.38 90 VAL A C 1
ATOM 675 O O . VAL A 1 90 ? 7.354 -5.203 -1.480 1.00 98.38 90 VAL A O 1
ATOM 678 N N . GLN A 1 91 ? 6.653 -6.411 0.276 1.00 98.44 91 GLN A N 1
ATOM 679 C CA . GLN A 1 91 ? 5.843 -7.381 -0.450 1.00 98.44 91 GLN A CA 1
ATOM 680 C C . GLN A 1 91 ? 4.379 -7.121 -0.102 1.00 98.44 91 GLN A C 1
ATOM 682 O O . GLN A 1 91 ? 4.022 -7.159 1.072 1.00 98.44 91 GLN A O 1
ATOM 687 N N . ALA A 1 92 ? 3.545 -6.829 -1.092 1.00 98.12 92 ALA A N 1
ATOM 688 C CA . ALA A 1 92 ? 2.124 -6.582 -0.901 1.00 98.12 92 ALA A CA 1
ATOM 689 C C . ALA A 1 92 ? 1.298 -7.487 -1.815 1.00 98.12 92 ALA A C 1
ATOM 691 O O . ALA A 1 92 ? 1.594 -7.602 -3.006 1.00 98.12 92 ALA A O 1
ATOM 692 N N . ASN A 1 93 ? 0.252 -8.090 -1.262 1.00 96.81 93 ASN A N 1
ATOM 693 C CA . ASN A 1 93 ? -0.694 -8.947 -1.972 1.00 96.81 93 ASN A CA 1
ATOM 694 C C . ASN A 1 93 ? -2.120 -8.779 -1.410 1.00 96.81 93 ASN A C 1
ATOM 696 O O . ASN A 1 93 ? -2.366 -7.924 -0.556 1.00 96.81 93 ASN A O 1
ATOM 700 N N . ASP A 1 94 ? -3.062 -9.591 -1.902 1.00 95.06 94 ASP A N 1
ATOM 701 C CA . ASP A 1 94 ? -4.382 -9.806 -1.286 1.00 95.06 94 ASP A CA 1
ATOM 702 C C . ASP A 1 94 ? -5.227 -8.534 -1.049 1.00 95.06 94 ASP A C 1
ATOM 704 O O . ASP A 1 94 ? -6.030 -8.475 -0.121 1.00 95.06 94 ASP A O 1
ATOM 708 N N . GLY A 1 95 ? -5.075 -7.508 -1.895 1.00 94.75 95 GLY A N 1
ATOM 709 C CA . GLY A 1 95 ? -5.896 -6.291 -1.827 1.00 94.75 95 GLY A CA 1
ATOM 710 C C . GLY A 1 95 ? -5.361 -5.182 -0.920 1.00 94.75 95 GLY A C 1
ATOM 711 O O . GLY A 1 95 ? -6.068 -4.194 -0.693 1.00 94.75 95 GLY A O 1
ATOM 712 N N . ALA A 1 96 ? -4.123 -5.299 -0.429 1.00 97.25 96 ALA A N 1
ATOM 713 C CA . ALA A 1 96 ? -3.515 -4.278 0.417 1.00 97.25 96 ALA A CA 1
ATOM 714 C C . ALA A 1 96 ? -3.441 -2.911 -0.290 1.00 97.25 96 ALA A C 1
ATOM 716 O O . ALA A 1 96 ? -3.138 -2.801 -1.481 1.00 97.25 96 ALA A O 1
ATOM 717 N N . ARG A 1 97 ? -3.701 -1.837 0.462 1.00 97.81 97 ARG A N 1
ATOM 718 C CA . ARG A 1 97 ? -3.741 -0.461 -0.050 1.00 97.81 97 ARG A CA 1
ATOM 719 C C . ARG A 1 97 ? -2.776 0.425 0.713 1.00 97.81 97 ARG A C 1
ATOM 721 O O . ARG A 1 97 ? -2.893 0.579 1.931 1.00 97.81 97 ARG A O 1
ATOM 728 N N . VAL A 1 98 ? -1.871 1.065 -0.016 1.00 97.69 98 VAL A N 1
ATOM 729 C CA . VAL A 1 98 ? -0.937 2.057 0.520 1.00 97.69 98 VAL A CA 1
ATOM 730 C C . VAL A 1 98 ? -1.224 3.398 -0.129 1.00 97.69 98 VAL A C 1
ATOM 732 O O . VAL A 1 98 ? -1.305 3.503 -1.346 1.00 97.69 98 VAL A O 1
ATOM 735 N N . TYR A 1 99 ? -1.385 4.435 0.673 1.00 94.62 99 TYR A N 1
ATOM 736 C CA . TYR A 1 99 ? -1.684 5.770 0.174 1.00 94.62 99 TYR A CA 1
ATOM 737 C C . TYR A 1 99 ? -1.047 6.844 1.052 1.00 94.62 99 TYR A C 1
ATOM 739 O O . TYR A 1 99 ? -0.396 6.539 2.056 1.00 94.62 99 TYR A O 1
ATOM 747 N N . GLY A 1 100 ? -1.191 8.106 0.649 1.00 92.69 100 GLY A N 1
ATOM 748 C CA . GLY A 1 100 ? -0.628 9.255 1.341 1.00 92.69 100 GLY A CA 1
ATOM 749 C C . GLY A 1 100 ? 0.902 9.275 1.357 1.00 92.69 100 GLY A C 1
ATOM 750 O O . GLY A 1 100 ? 1.568 9.100 0.337 1.00 92.69 100 GLY A O 1
ATOM 751 N N . SER A 1 101 ? 1.463 9.548 2.535 1.00 93.81 101 SER A N 1
ATOM 752 C CA . SER A 1 101 ? 2.901 9.744 2.773 1.00 93.81 101 SER A CA 1
ATOM 753 C C . SER A 1 101 ? 3.512 8.628 3.624 1.00 93.81 101 SER A C 1
ATOM 755 O O . SER A 1 101 ? 4.400 8.863 4.446 1.00 93.81 101 SER A O 1
ATOM 757 N N . ALA A 1 102 ? 2.994 7.406 3.486 1.00 96.12 102 ALA A N 1
ATOM 758 C CA . ALA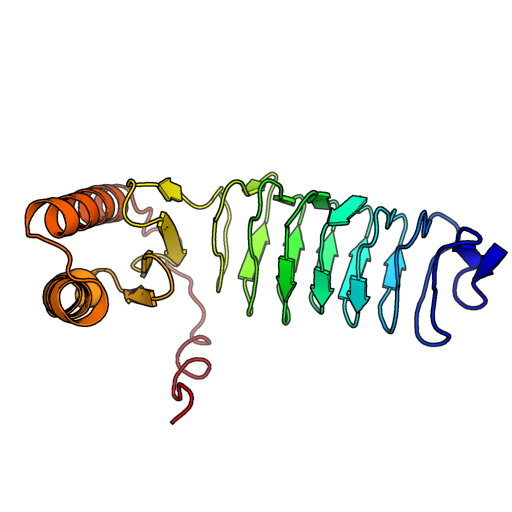 A 1 102 ? 3.527 6.242 4.181 1.00 96.12 102 ALA A CA 1
ATOM 759 C C . ALA A 1 102 ? 4.976 5.949 3.758 1.00 96.12 102 ALA A C 1
ATOM 761 O O . ALA A 1 102 ? 5.306 5.980 2.577 1.00 96.12 102 ALA A O 1
ATOM 762 N N . VAL A 1 103 ? 5.838 5.642 4.723 1.00 97.38 103 VAL A N 1
ATOM 763 C CA . VAL A 1 103 ? 7.242 5.273 4.524 1.00 97.38 103 VAL A CA 1
ATOM 764 C C . VAL A 1 103 ? 7.465 3.910 5.171 1.00 97.38 103 VAL A C 1
ATOM 766 O O . VAL A 1 103 ? 7.472 3.798 6.392 1.00 97.38 103 VAL A O 1
ATOM 769 N N . LEU A 1 104 ? 7.621 2.860 4.371 1.00 97.50 104 LEU A N 1
ATOM 770 C CA . LEU A 1 104 ? 7.800 1.491 4.854 1.00 97.50 104 LEU A CA 1
ATOM 771 C C . LEU A 1 104 ? 9.232 1.044 4.578 1.00 97.50 104 LEU A C 1
ATOM 773 O O . LEU A 1 104 ? 9.647 0.943 3.424 1.00 97.50 104 LEU A O 1
ATOM 777 N N . ILE A 1 105 ? 9.990 0.803 5.648 1.00 96.56 105 ILE A N 1
ATOM 778 C CA . ILE A 1 105 ? 11.424 0.515 5.587 1.00 96.56 105 ILE A CA 1
ATOM 779 C C . ILE A 1 105 ? 11.689 -0.879 6.140 1.00 96.56 105 ILE A C 1
ATOM 781 O O . ILE A 1 105 ? 11.765 -1.072 7.354 1.00 96.56 105 ILE A O 1
ATOM 785 N N . GLY A 1 106 ? 11.906 -1.845 5.253 1.00 92.38 106 GLY A N 1
ATOM 786 C CA . GLY A 1 106 ? 12.281 -3.192 5.661 1.00 92.38 106 GLY A CA 1
ATOM 787 C C . GLY A 1 106 ? 11.612 -4.272 4.830 1.00 92.38 106 GLY A C 1
ATOM 788 O O . GLY A 1 106 ? 10.671 -3.979 4.101 1.00 92.38 106 GLY A O 1
ATOM 789 N N . 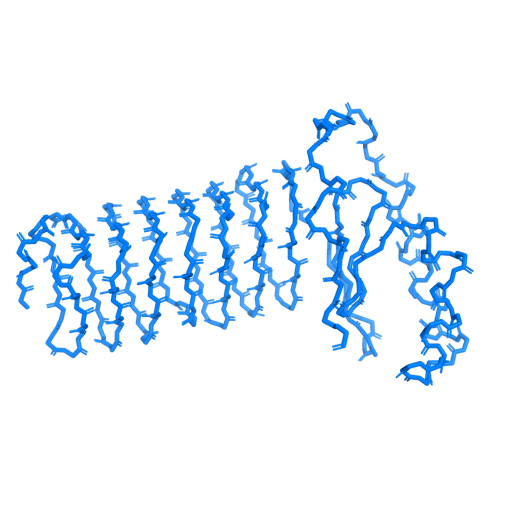PRO A 1 107 ? 12.081 -5.525 4.961 1.00 96.06 107 PRO A N 1
ATOM 790 C CA . PRO A 1 107 ? 11.293 -6.657 4.509 1.00 96.06 107 PRO A CA 1
ATOM 791 C C . PRO A 1 107 ? 9.968 -6.636 5.277 1.00 96.06 107 PRO A C 1
ATOM 793 O O . PRO A 1 107 ? 9.942 -6.901 6.477 1.00 96.06 107 PRO A O 1
ATOM 796 N N . MET A 1 108 ? 8.891 -6.255 4.601 1.00 97.06 108 MET A N 1
ATOM 797 C CA . MET A 1 108 ? 7.550 -6.189 5.178 1.00 97.06 108 MET A CA 1
ATOM 798 C C . MET A 1 108 ? 6.572 -6.894 4.267 1.00 97.06 108 MET A C 1
ATOM 800 O O . MET A 1 108 ? 6.667 -6.764 3.047 1.00 97.06 108 MET A O 1
ATOM 804 N N . ARG A 1 109 ? 5.614 -7.592 4.864 1.00 97.81 109 ARG A N 1
ATOM 805 C CA . ARG A 1 109 ? 4.483 -8.189 4.166 1.00 97.81 109 ARG A CA 1
ATOM 806 C C . ARG A 1 109 ? 3.213 -7.422 4.496 1.00 97.81 109 ARG A C 1
ATOM 808 O O . ARG A 1 109 ? 2.844 -7.300 5.661 1.00 97.81 109 ARG A O 1
ATOM 815 N N . LEU A 1 110 ? 2.560 -6.914 3.461 1.00 97.94 110 LEU A N 1
ATOM 816 C CA . LEU A 1 110 ? 1.221 -6.348 3.529 1.00 97.94 110 LEU A CA 1
ATOM 817 C C . LEU A 1 110 ? 0.265 -7.325 2.858 1.00 97.94 110 LEU A C 1
ATOM 819 O O . LEU A 1 110 ? 0.534 -7.762 1.744 1.00 97.94 110 LEU A O 1
ATOM 823 N N . TYR A 1 111 ? -0.825 -7.660 3.529 1.00 96.12 111 TYR A N 1
ATOM 824 C CA . TYR A 1 111 ? -1.770 -8.669 3.062 1.00 96.12 111 TYR A CA 1
ATOM 825 C C . TYR A 1 111 ? -3.189 -8.328 3.507 1.00 96.12 111 TYR A C 1
ATOM 827 O O . TYR A 1 111 ? -3.397 -7.507 4.403 1.00 96.12 111 TYR A O 1
ATOM 835 N N . GLY A 1 112 ? -4.165 -8.988 2.890 1.00 93.44 112 GLY A N 1
ATOM 836 C CA . GLY A 1 112 ? -5.584 -8.713 3.074 1.00 93.44 112 GLY A CA 1
ATOM 837 C C . GLY A 1 112 ? -5.944 -7.258 2.773 1.00 93.44 112 GLY A C 1
ATOM 838 O O . GLY A 1 112 ? -5.189 -6.506 2.157 1.00 93.44 112 GLY A O 1
ATOM 839 N N . ASP A 1 113 ? -7.078 -6.814 3.308 1.00 94.69 113 ASP A N 1
ATOM 840 C CA . ASP A 1 113 ? -7.550 -5.432 3.168 1.00 94.69 113 ASP A CA 1
ATOM 841 C C . ASP A 1 113 ? -6.781 -4.428 4.056 1.00 94.69 113 ASP A C 1
ATOM 843 O O . ASP A 1 113 ? -7.367 -3.476 4.584 1.00 94.69 113 ASP A O 1
ATOM 847 N N . MET A 1 114 ? -5.476 -4.633 4.273 1.00 96.88 114 MET A N 1
ATOM 848 C CA . MET A 1 114 ? -4.625 -3.686 4.992 1.00 96.88 114 MET A CA 1
ATOM 849 C C . MET A 1 114 ? -4.680 -2.308 4.334 1.00 96.88 114 MET A C 1
ATOM 851 O O . MET A 1 114 ? -4.551 -2.172 3.118 1.00 96.88 114 MET A O 1
ATOM 855 N N . ARG A 1 115 ? -4.826 -1.262 5.151 1.00 97.12 115 ARG A N 1
ATOM 856 C CA . ARG A 1 115 ? -4.871 0.128 4.687 1.00 97.12 115 ARG A CA 1
ATOM 857 C C . ARG A 1 115 ? -3.839 0.986 5.406 1.00 97.12 115 ARG A C 1
ATOM 859 O O . ARG A 1 115 ? -4.032 1.346 6.565 1.00 97.12 115 ARG A O 1
ATOM 866 N N . ILE A 1 116 ? -2.777 1.362 4.696 1.00 96.75 116 ILE A N 1
ATOM 867 C CA . ILE A 1 116 ? -1.663 2.149 5.236 1.00 96.75 116 ILE A CA 1
ATOM 868 C C . ILE A 1 116 ? -1.711 3.571 4.676 1.00 96.75 116 ILE A C 1
ATOM 870 O O . ILE A 1 116 ? -1.456 3.774 3.494 1.00 96.75 116 ILE A O 1
ATOM 874 N N . MET A 1 117 ? -2.031 4.560 5.520 1.00 92.44 117 MET A N 1
ATOM 875 C CA . MET A 1 117 ? -2.212 5.951 5.059 1.00 92.44 117 MET A CA 1
ATOM 876 C C . MET A 1 117 ? -0.995 6.856 5.231 1.00 92.44 117 MET A C 1
ATOM 878 O O . MET A 1 117 ? -0.864 7.880 4.561 1.00 92.44 117 MET A O 1
ATOM 882 N N . ALA A 1 118 ? -0.207 6.616 6.275 1.00 91.00 118 ALA A N 1
ATOM 883 C CA . ALA A 1 118 ? 0.755 7.605 6.719 1.00 91.00 118 ALA A CA 1
ATOM 884 C C . ALA A 1 118 ? 1.866 6.985 7.541 1.00 91.00 118 ALA A C 1
ATOM 886 O O . ALA A 1 118 ? 1.665 6.018 8.284 1.00 91.00 118 ALA A O 1
ATOM 887 N N . GLY A 1 119 ? 3.006 7.668 7.461 1.00 90.69 119 GLY A N 1
ATOM 888 C CA . GLY A 1 119 ? 4.020 7.597 8.477 1.00 90.69 119 GLY A CA 1
ATOM 889 C C . GLY A 1 119 ? 5.051 6.496 8.339 1.00 90.69 119 GLY A C 1
ATOM 890 O O . GLY A 1 119 ? 5.023 5.762 7.360 1.00 90.69 119 GLY A O 1
ATOM 891 N N . THR A 1 120 ? 5.985 6.425 9.289 1.00 93.94 120 THR A N 1
ATOM 892 C CA . THR A 1 120 ? 7.196 5.611 9.139 1.00 93.94 120 THR A CA 1
ATOM 893 C C . THR A 1 120 ? 7.091 4.280 9.867 1.00 93.94 120 THR A C 1
ATOM 895 O O . THR A 1 120 ? 6.894 4.230 11.081 1.00 93.94 120 THR A O 1
ATOM 898 N N . TRP A 1 121 ? 7.291 3.205 9.117 1.00 94.62 121 TRP A N 1
ATOM 899 C CA . TRP A 1 121 ? 7.187 1.832 9.575 1.00 94.62 121 TRP A CA 1
ATOM 900 C C . TRP A 1 121 ? 8.551 1.156 9.497 1.00 94.62 121 TRP A C 1
ATOM 902 O O . TRP A 1 121 ? 9.206 1.167 8.454 1.00 94.62 121 TRP A O 1
ATOM 912 N N . HIS A 1 122 ? 8.942 0.518 10.601 1.00 94.12 122 HIS A N 1
ATOM 913 C CA . HIS A 1 122 ? 10.144 -0.323 10.708 1.00 94.12 122 HIS A CA 1
ATOM 914 C C . HIS A 1 122 ? 9.818 -1.796 10.995 1.00 94.12 122 HIS A C 1
ATOM 916 O O . HIS A 1 122 ? 10.714 -2.626 11.124 1.00 94.12 122 HIS A O 1
ATOM 922 N N . ARG A 1 123 ? 8.527 -2.115 11.102 1.00 94.38 123 ARG A N 1
ATOM 923 C CA . ARG A 1 123 ? 7.981 -3.466 11.192 1.00 94.38 123 ARG A CA 1
ATOM 924 C C . ARG A 1 123 ? 6.672 -3.536 10.421 1.00 94.38 123 ARG A C 1
ATOM 926 O O . ARG A 1 123 ? 6.093 -2.500 10.097 1.00 94.38 123 ARG A O 1
ATOM 933 N N . GLU A 1 124 ? 6.200 -4.752 10.205 1.00 96.12 124 GLU A N 1
ATOM 934 C CA . GLU A 1 124 ? 4.890 -5.002 9.616 1.00 96.12 124 GLU A CA 1
ATOM 935 C C . GLU A 1 124 ? 3.777 -4.350 10.468 1.00 96.12 124 GLU A C 1
ATOM 937 O O . GLU A 1 124 ? 3.778 -4.499 11.702 1.00 96.12 124 GLU A O 1
ATOM 942 N N . PRO A 1 125 ? 2.855 -3.592 9.841 1.00 95.62 125 PRO A N 1
ATOM 943 C CA . PRO A 1 125 ? 1.640 -3.108 10.487 1.00 95.62 125 PRO A CA 1
ATOM 944 C C . PRO A 1 125 ? 0.764 -4.275 10.940 1.00 95.62 125 PRO A C 1
ATOM 946 O O . PRO A 1 125 ? 0.626 -5.272 10.231 1.00 95.62 125 PRO A O 1
ATOM 949 N N . ARG A 1 126 ? 0.127 -4.152 12.106 1.00 96.69 126 ARG A N 1
ATOM 950 C CA . ARG A 1 126 ? -0.862 -5.147 12.538 1.00 96.69 126 ARG A CA 1
ATOM 951 C C . ARG A 1 126 ? -2.162 -5.002 11.754 1.00 96.69 126 ARG A C 1
ATOM 953 O O . ARG A 1 126 ? -2.592 -3.892 11.439 1.00 96.69 126 ARG A O 1
ATOM 960 N N . TYR A 1 127 ? -2.805 -6.133 11.493 1.00 97.50 127 TYR A N 1
ATOM 961 C CA . TYR A 1 127 ? -4.085 -6.223 10.802 1.00 97.50 127 TYR A CA 1
ATOM 962 C C . TYR A 1 127 ? -4.971 -7.264 11.470 1.00 97.50 127 TYR A C 1
ATOM 964 O O . TYR A 1 127 ? -4.488 -8.315 11.889 1.00 97.50 127 TYR A O 1
ATOM 972 N N . VAL A 1 128 ? -6.268 -6.979 11.556 1.00 97.75 128 VAL A N 1
ATOM 973 C CA . VAL A 1 128 ? -7.263 -7.956 12.000 1.00 97.75 128 VAL A CA 1
ATOM 974 C C . VAL A 1 128 ? -8.575 -7.765 11.249 1.00 97.75 128 VAL A C 1
ATOM 976 O O . VAL A 1 128 ? -9.005 -6.640 11.000 1.00 97.75 128 VAL A O 1
ATOM 979 N N . HIS A 1 129 ? -9.222 -8.877 10.908 1.00 97.12 129 HIS A N 1
ATOM 980 C CA . HIS A 1 129 ? -10.562 -8.915 10.336 1.00 97.12 129 HIS A CA 1
ATOM 981 C C . HIS A 1 129 ? -11.532 -9.488 11.376 1.00 97.12 129 HIS A C 1
ATOM 983 O O . HIS A 1 129 ? -11.455 -10.666 11.715 1.00 97.12 129 HIS A O 1
ATOM 989 N N . LEU A 1 130 ? -12.454 -8.666 11.881 1.00 97.38 130 LEU A N 1
ATOM 990 C CA . LEU A 1 130 ? -13.413 -9.040 12.931 1.00 97.38 130 LEU A CA 1
ATOM 991 C C . LEU A 1 130 ? -14.744 -9.579 12.382 1.00 97.38 130 LEU A C 1
ATOM 993 O O . LEU A 1 130 ? -15.675 -9.819 13.139 1.00 97.38 130 LEU A O 1
ATOM 997 N N . GLY A 1 131 ? -14.862 -9.757 11.064 1.00 97.19 131 GLY A N 1
ATOM 998 C CA . GLY A 1 131 ? -16.096 -10.206 10.410 1.00 97.19 131 GLY A CA 1
ATOM 999 C C . GLY A 1 131 ? -16.972 -9.038 9.961 1.00 97.19 131 GLY A C 1
ATOM 1000 O O . GLY A 1 131 ? -17.369 -8.988 8.802 1.00 97.19 131 GLY A O 1
ATOM 1001 N N . HIS A 1 132 ? -17.220 -8.068 10.847 1.00 96.38 132 HIS A N 1
ATOM 1002 C CA . HIS A 1 132 ? -17.993 -6.847 10.555 1.00 96.38 132 HIS A CA 1
ATOM 1003 C C . HIS A 1 132 ? -17.136 -5.625 10.217 1.00 96.38 132 HIS A C 1
ATOM 1005 O O . HIS A 1 132 ? -17.665 -4.610 9.767 1.00 96.38 132 HIS A O 1
ATOM 1011 N N . CYS A 1 133 ? -15.826 -5.701 10.447 1.00 97.06 133 CYS A N 1
ATOM 1012 C CA . CYS A 1 133 ? -14.868 -4.687 10.029 1.00 97.06 133 CYS A CA 1
ATOM 1013 C C . CYS A 1 133 ? -13.461 -5.267 9.908 1.00 97.06 133 CYS A C 1
ATOM 1015 O O . CYS A 1 133 ? -13.131 -6.278 10.529 1.00 97.06 133 CYS A O 1
ATOM 1017 N N . PHE A 1 134 ? -12.605 -4.561 9.184 1.00 96.62 134 PHE A N 1
ATOM 1018 C CA . PHE A 1 134 ? -11.161 -4.749 9.224 1.00 96.62 134 PHE A CA 1
ATOM 1019 C C . PHE A 1 134 ? -10.518 -3.588 9.981 1.00 96.62 134 PHE A C 1
ATOM 1021 O O . PHE A 1 134 ? -11.004 -2.452 9.963 1.00 96.62 134 PHE A O 1
ATOM 1028 N N . MET A 1 135 ? -9.414 -3.879 10.652 1.00 97.94 135 MET A N 1
ATOM 1029 C CA . MET A 1 135 ? -8.609 -2.897 11.354 1.00 97.94 135 MET A CA 1
ATOM 1030 C C . MET A 1 135 ? -7.177 -2.991 10.861 1.00 97.94 135 MET A C 1
ATOM 1032 O O . MET A 1 135 ? -6.639 -4.083 10.690 1.00 97.94 135 MET A O 1
ATOM 1036 N N . THR A 1 136 ? -6.550 -1.844 10.646 1.00 97.75 136 THR A N 1
ATOM 1037 C CA . THR A 1 136 ? -5.118 -1.753 10.364 1.00 97.75 136 THR A CA 1
ATOM 1038 C C . THR A 1 136 ? -4.503 -0.787 11.352 1.00 97.75 136 THR A C 1
ATOM 1040 O O . THR A 1 136 ? -5.035 0.297 11.602 1.00 97.75 136 THR A O 1
ATOM 1043 N N . GLU A 1 137 ? -3.392 -1.193 11.942 1.00 96.50 137 GLU A N 1
ATOM 1044 C CA . GLU A 1 137 ? -2.607 -0.327 12.798 1.00 96.50 137 GLU A CA 1
ATOM 1045 C C . GLU A 1 137 ? -2.177 0.925 12.025 1.00 96.50 137 GLU A C 1
ATOM 1047 O O . GLU A 1 137 ? -1.861 0.871 10.836 1.00 96.50 137 GLU A O 1
ATOM 1052 N N . GLY A 1 138 ? -2.190 2.070 12.699 1.00 95.12 138 GLY A N 1
ATOM 1053 C CA . GLY A 1 138 ? -1.625 3.310 12.193 1.00 95.12 138 GLY A CA 1
ATOM 1054 C C . GLY A 1 138 ? -0.267 3.627 12.832 1.00 95.12 138 GLY A C 1
ATOM 1055 O O . GLY A 1 138 ? 0.303 2.820 13.562 1.00 95.12 138 GLY A O 1
ATOM 1056 N N . PRO A 1 139 ? 0.251 4.841 12.603 1.00 91.56 139 PRO A N 1
ATOM 1057 C CA . PRO A 1 139 ? 1.258 5.455 13.462 1.00 91.56 139 PRO A CA 1
ATOM 1058 C C . PRO A 1 139 ? 0.961 5.238 14.955 1.00 91.56 139 PRO A C 1
ATOM 1060 O O . PRO A 1 139 ? -0.213 5.140 15.313 1.00 91.56 139 PRO A O 1
ATOM 1063 N N . PRO A 1 140 ? 1.972 5.269 15.841 1.00 89.06 140 PRO A N 1
ATOM 1064 C CA . PRO A 1 140 ? 1.778 5.130 17.275 1.00 89.06 140 PRO A CA 1
ATOM 1065 C C . PRO A 1 140 ? 0.611 5.964 17.812 1.00 89.06 140 PRO A C 1
ATOM 1067 O O . PRO A 1 140 ? 0.576 7.188 17.646 1.00 89.06 140 PRO A O 1
ATOM 1070 N N . GLY A 1 141 ? -0.350 5.294 18.439 1.00 92.69 141 GLY A N 1
ATOM 1071 C CA . GLY A 1 141 ? -1.566 5.890 18.972 1.00 92.69 141 GLY A CA 1
ATOM 1072 C C . GLY A 1 141 ? -2.714 6.032 17.970 1.00 92.69 141 GLY A C 1
ATOM 1073 O O . GLY A 1 141 ? -3.693 6.700 18.306 1.00 92.69 141 GLY A O 1
ATOM 1074 N N . TRP A 1 142 ? -2.619 5.471 16.760 1.00 95.81 142 TRP A N 1
ATOM 1075 C CA . TRP A 1 142 ? -3.629 5.568 15.700 1.00 95.81 142 TRP A CA 1
ATOM 1076 C C . TRP A 1 142 ? -4.011 4.202 15.138 1.00 95.81 142 TRP A C 1
ATOM 1078 O O . TRP A 1 142 ? -3.198 3.289 15.053 1.00 95.81 142 TRP A O 1
ATOM 1088 N N . ALA A 1 143 ? -5.258 4.083 14.689 1.00 97.00 143 ALA A N 1
ATOM 1089 C CA . ALA A 1 143 ? -5.733 2.928 13.938 1.00 97.00 143 ALA A CA 1
ATOM 1090 C C . ALA A 1 143 ? -6.718 3.347 12.850 1.00 97.00 143 ALA A C 1
ATOM 1092 O O . ALA A 1 143 ? -7.539 4.259 13.027 1.00 97.00 143 ALA A O 1
ATOM 1093 N N . MET A 1 144 ? -6.660 2.612 11.745 1.00 96.75 144 MET A N 1
ATOM 1094 C CA . MET A 1 144 ? -7.743 2.515 10.784 1.00 96.75 144 MET A CA 1
ATOM 1095 C C . MET A 1 144 ? -8.733 1.453 11.264 1.00 96.75 144 MET A C 1
ATOM 1097 O O . MET A 1 144 ? -8.342 0.311 11.487 1.00 96.75 144 MET A O 1
ATOM 1101 N N . VAL A 1 145 ? -10.009 1.809 11.364 1.00 96.75 145 VAL A N 1
ATOM 1102 C CA . VAL A 1 145 ? -11.116 0.853 11.478 1.00 96.75 145 VAL A CA 1
ATOM 1103 C C . VAL A 1 145 ? -12.043 1.111 10.299 1.00 96.75 145 VAL A C 1
ATOM 1105 O O . VAL A 1 145 ? -12.615 2.198 10.165 1.00 96.75 145 VAL A O 1
ATOM 1108 N N . ASP A 1 146 ? -12.137 0.125 9.415 1.00 94.19 146 ASP A N 1
ATOM 1109 C CA . ASP A 1 146 ? -12.779 0.231 8.110 1.00 94.19 146 ASP A CA 1
ATOM 1110 C C . ASP A 1 146 ? -12.243 1.421 7.271 1.00 94.19 146 ASP A C 1
ATOM 1112 O O . ASP A 1 146 ? -11.097 1.430 6.813 1.00 94.19 146 ASP A O 1
ATOM 1116 N N . CYS A 1 147 ? -13.054 2.459 7.059 1.00 91.50 147 CYS A N 1
ATOM 1117 C CA . CYS A 1 147 ? -12.688 3.659 6.307 1.00 91.50 147 CYS A CA 1
ATOM 1118 C C . CYS A 1 147 ? -12.354 4.864 7.199 1.00 91.50 147 CYS A C 1
ATOM 1120 O O . CYS A 1 147 ? -12.230 5.986 6.700 1.00 91.50 147 CYS A O 1
ATOM 1122 N N . LYS A 1 148 ? -12.248 4.674 8.522 1.00 94.88 148 LYS A N 1
ATOM 1123 C CA . LYS A 1 148 ? -11.972 5.754 9.476 1.00 94.88 148 LYS A CA 1
ATOM 1124 C C . LYS A 1 148 ? -10.618 5.588 10.138 1.00 94.88 148 LYS A C 1
ATOM 1126 O O . LYS A 1 148 ? -10.346 4.589 10.787 1.00 94.88 148 LYS A O 1
ATOM 1131 N N . PHE A 1 149 ? -9.810 6.635 10.045 1.00 94.88 149 PHE A N 1
ATOM 1132 C CA . PHE A 1 149 ? -8.498 6.708 10.665 1.00 94.88 149 PHE A CA 1
ATOM 1133 C C . PHE A 1 149 ? -8.505 7.724 11.802 1.00 94.88 149 PHE A C 1
ATOM 1135 O O . PHE A 1 149 ? -8.651 8.925 11.565 1.00 94.88 149 PHE A O 1
ATOM 1142 N N . LEU A 1 150 ? -8.392 7.250 13.041 1.00 95.19 150 LEU A N 1
ATOM 1143 C CA . LEU A 1 150 ? -8.473 8.086 14.240 1.00 95.19 150 LEU A CA 1
ATOM 1144 C C . LEU A 1 150 ? -7.428 7.642 15.266 1.00 95.19 150 LEU A C 1
ATOM 1146 O O . LEU A 1 150 ? -6.963 6.501 15.248 1.00 95.19 150 LEU A O 1
ATOM 1150 N N . SER A 1 151 ? -7.090 8.541 16.190 1.00 95.69 151 SER A N 1
ATOM 1151 C CA . SER A 1 151 ? -6.295 8.170 17.356 1.00 95.69 151 SER A CA 1
ATOM 1152 C C . SER A 1 151 ? -7.066 7.201 18.256 1.00 95.69 151 SER A C 1
ATOM 1154 O O . SER A 1 151 ? -8.301 7.238 18.295 1.00 95.69 151 SER A O 1
ATOM 1156 N N . TYR A 1 152 ? -6.359 6.376 19.029 1.00 95.56 152 TYR A N 1
ATOM 1157 C CA . TYR A 1 152 ? -6.964 5.476 20.014 1.00 95.56 152 TYR A CA 1
ATOM 1158 C C . TYR A 1 152 ? -7.867 6.245 20.984 1.00 95.56 152 TYR A C 1
ATOM 1160 O O . TYR A 1 152 ? -9.010 5.856 21.194 1.00 95.56 152 TYR A O 1
ATOM 1168 N N . GLU A 1 153 ? -7.417 7.398 21.498 1.00 96.12 153 GLU A N 1
ATOM 1169 C CA . GLU A 1 153 ? -8.226 8.263 22.372 1.00 96.12 153 GLU A CA 1
ATOM 1170 C C . GLU A 1 153 ? -9.565 8.641 21.719 1.00 96.12 153 GLU A C 1
ATOM 1172 O O . GLU A 1 153 ? -10.628 8.561 22.340 1.00 96.12 153 GLU A O 1
ATOM 1177 N N . ARG A 1 154 ? -9.539 9.027 20.438 1.00 97.00 154 ARG A N 1
ATOM 1178 C CA . ARG A 1 154 ? -10.750 9.412 19.711 1.00 97.00 154 ARG A CA 1
ATOM 1179 C C . ARG A 1 154 ? -11.641 8.207 19.414 1.00 97.00 154 ARG A C 1
ATOM 1181 O O . ARG A 1 154 ? -12.867 8.353 19.489 1.00 97.00 154 ARG A O 1
ATOM 1188 N N . TRP A 1 155 ? -11.057 7.041 19.140 1.00 97.19 155 TRP 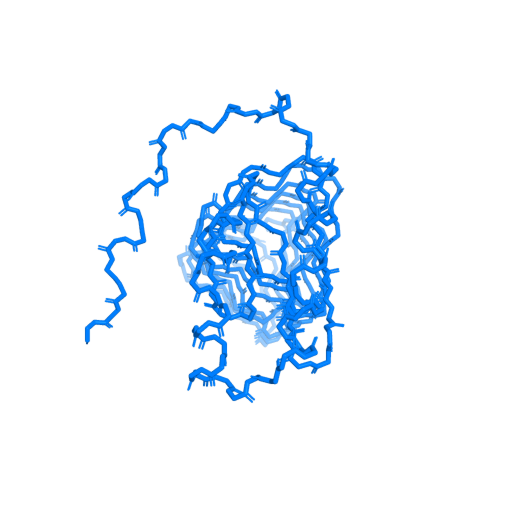A N 1
ATOM 1189 C CA . TRP A 1 155 ? -11.786 5.778 19.049 1.00 97.19 155 TRP A CA 1
ATOM 1190 C C . TRP A 1 155 ? -12.487 5.442 20.366 1.00 97.19 155 TRP A C 1
ATOM 1192 O O . TRP A 1 155 ? -13.694 5.230 20.353 1.00 97.19 155 TRP A O 1
ATOM 1202 N N . PHE A 1 156 ? -11.807 5.507 21.511 1.00 97.00 156 PHE A N 1
ATOM 1203 C CA . PHE A 1 156 ? -12.428 5.232 22.810 1.00 97.00 156 PHE A CA 1
ATOM 1204 C C . PHE A 1 156 ? -13.518 6.246 23.176 1.00 97.00 156 PHE A C 1
ATOM 1206 O O . PHE A 1 156 ? -14.580 5.857 23.661 1.00 97.00 156 PHE A O 1
ATOM 1213 N N . ARG A 1 157 ? -13.296 7.538 22.897 1.00 97.25 157 ARG A N 1
ATOM 1214 C CA . ARG A 1 157 ? -14.244 8.610 23.242 1.00 97.25 157 ARG A CA 1
ATOM 1215 C C . ARG A 1 157 ? -15.476 8.658 22.339 1.00 97.25 157 ARG A C 1
ATOM 1217 O O . ARG A 1 157 ? -16.570 8.938 22.816 1.00 97.25 157 ARG A O 1
ATOM 1224 N N . SER A 1 158 ? -15.302 8.476 21.030 1.00 96.88 158 SER A N 1
ATOM 1225 C CA . SER A 1 158 ? -16.349 8.770 20.031 1.00 96.88 158 SER A CA 1
ATOM 1226 C C . SER A 1 158 ? -16.626 7.645 19.035 1.00 96.88 158 SER A C 1
ATOM 1228 O O . SER A 1 158 ? -17.677 7.652 18.395 1.00 96.88 158 SER A O 1
ATOM 1230 N N . GLY A 1 159 ? -15.730 6.662 18.940 1.00 95.81 159 GLY A N 1
ATOM 1231 C CA . GLY A 1 159 ? -15.856 5.500 18.063 1.00 95.81 159 GLY A CA 1
ATOM 1232 C C . GLY A 1 159 ? -17.144 4.697 18.251 1.00 95.81 159 GLY A C 1
ATOM 1233 O O . GLY A 1 159 ? -17.827 4.486 17.258 1.00 95.81 159 GLY A O 1
ATOM 1234 N N . PRO A 1 160 ? -17.543 4.318 19.483 1.00 97.31 160 PRO A N 1
ATOM 1235 C CA . PRO A 1 160 ? -18.780 3.573 19.741 1.00 97.31 160 PRO A CA 1
ATOM 1236 C C . PRO A 1 160 ? -20.027 4.242 19.162 1.00 97.31 160 PRO A C 1
ATOM 1238 O O . PRO A 1 160 ? -20.802 3.619 18.445 1.00 97.31 160 PRO A O 1
ATOM 1241 N N . ARG A 1 161 ? -20.192 5.548 19.416 1.00 96.88 161 ARG A N 1
ATOM 1242 C CA . ARG A 1 161 ? -21.328 6.320 18.899 1.00 96.88 161 ARG A CA 1
ATOM 1243 C C . ARG A 1 161 ? -21.287 6.409 17.375 1.00 96.88 161 ARG A C 1
ATOM 1245 O O . ARG A 1 161 ? -22.329 6.306 16.737 1.00 96.88 161 ARG A O 1
ATOM 1252 N N . PHE A 1 162 ? -20.100 6.614 16.802 1.00 95.62 162 PHE A N 1
ATOM 1253 C CA . PHE A 1 162 ? -19.914 6.644 15.353 1.00 95.62 162 PHE A CA 1
ATOM 1254 C C . PHE A 1 162 ? -20.280 5.294 14.715 1.00 95.62 162 PHE A C 1
ATOM 1256 O O . PHE A 1 162 ? -21.054 5.264 13.764 1.00 95.62 162 PHE A O 1
ATOM 1263 N N . ALA A 1 163 ? -19.782 4.192 15.275 1.00 96.25 163 ALA A N 1
ATOM 1264 C CA . ALA A 1 163 ? -20.024 2.838 14.795 1.00 96.25 163 ALA A CA 1
ATOM 1265 C C . ALA A 1 163 ? -21.501 2.430 14.891 1.00 96.25 163 ALA A C 1
ATOM 1267 O O . ALA A 1 163 ? -22.069 1.950 13.913 1.00 96.25 163 ALA A O 1
ATOM 1268 N N . ALA A 1 164 ? -22.147 2.699 16.027 1.00 96.88 164 ALA A N 1
ATOM 1269 C CA . ALA A 1 164 ? -23.573 2.442 16.200 1.00 96.88 164 ALA A CA 1
ATOM 1270 C C . ALA A 1 164 ? -24.421 3.256 15.208 1.00 96.88 164 ALA A C 1
ATOM 1272 O O . ALA A 1 164 ? -25.357 2.732 14.613 1.00 96.88 164 ALA A O 1
ATOM 1273 N N . HIS A 1 165 ? -24.083 4.533 14.990 1.00 96.69 165 HIS A N 1
ATOM 1274 C CA . HIS A 1 165 ? -24.874 5.412 14.129 1.00 96.69 165 HIS A CA 1
ATOM 1275 C C . HIS A 1 165 ? -24.687 5.142 12.629 1.00 96.69 165 HIS A C 1
ATOM 1277 O O . HIS A 1 165 ? -25.668 5.124 11.894 1.00 96.69 165 HIS A O 1
ATOM 1283 N N . HIS A 1 166 ? -23.447 4.957 12.166 1.00 95.44 166 HIS A N 1
ATOM 1284 C CA . HIS A 1 166 ? -23.148 4.838 10.734 1.00 95.44 166 HIS A CA 1
ATOM 1285 C C . HIS A 1 166 ? -23.133 3.401 10.222 1.00 95.44 166 HIS A C 1
ATOM 1287 O O . HIS A 1 166 ? -23.415 3.187 9.046 1.00 95.44 166 HIS A O 1
ATOM 1293 N N . TYR A 1 167 ? -22.808 2.432 11.079 1.00 96.00 167 TYR A N 1
ATOM 1294 C CA . TYR A 1 167 ? -22.685 1.029 10.683 1.00 96.00 167 TYR A CA 1
ATOM 1295 C C . TYR A 1 167 ? -23.690 0.110 11.380 1.00 96.00 167 TYR A C 1
ATOM 1297 O O . TYR A 1 167 ? -23.735 -1.076 11.068 1.00 96.00 167 TYR A O 1
ATOM 1305 N N . GLY A 1 168 ? -24.489 0.625 12.322 1.00 97.50 168 GLY A N 1
ATOM 1306 C CA . GLY A 1 168 ? -25.462 -0.183 13.057 1.00 97.50 168 GLY A CA 1
ATOM 1307 C C . GLY A 1 168 ? -24.822 -1.240 13.958 1.00 97.50 168 GLY A C 1
ATOM 1308 O O . GLY A 1 168 ? -25.455 -2.259 14.223 1.00 97.50 168 GLY A O 1
ATOM 1309 N N . TRP A 1 169 ? -23.573 -1.036 14.396 1.00 97.88 169 TRP A N 1
ATOM 1310 C CA . TRP A 1 169 ? -22.889 -2.020 15.235 1.00 97.88 169 TRP A CA 1
ATOM 1311 C C . TRP A 1 169 ? -23.550 -2.157 16.603 1.00 97.88 169 TRP A C 1
ATOM 1313 O O . TRP A 1 169 ? -23.913 -1.159 17.232 1.00 97.88 169 TRP A O 1
ATOM 1323 N N . ASN A 1 170 ? -23.657 -3.399 17.069 1.00 98.12 170 ASN A N 1
ATOM 1324 C CA . ASN A 1 170 ? -24.090 -3.702 18.428 1.00 98.12 170 ASN A CA 1
ATOM 1325 C C . ASN A 1 170 ? -22.929 -3.546 19.437 1.00 98.12 170 ASN A C 1
ATOM 1327 O O . ASN A 1 170 ? -21.786 -3.263 19.067 1.00 98.12 170 ASN A O 1
ATOM 1331 N N . GLU A 1 171 ? -23.224 -3.716 20.728 1.00 98.12 171 GLU A N 1
ATOM 1332 C CA . GLU A 1 171 ? -22.224 -3.567 21.795 1.00 98.12 171 GLU A CA 1
ATOM 1333 C C . GLU A 1 171 ? -21.077 -4.580 21.674 1.00 98.12 171 GLU A C 1
ATOM 1335 O O . GLU A 1 171 ? -19.920 -4.194 21.807 1.00 98.12 171 GLU A O 1
ATOM 1340 N N . GLU A 1 172 ? -21.372 -5.835 21.326 1.00 98.31 172 GLU A N 1
ATOM 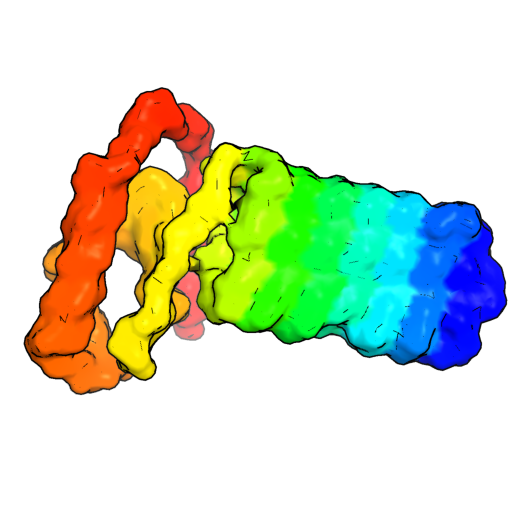1341 C CA . GLU A 1 172 ? -20.368 -6.896 21.155 1.00 98.31 172 GLU A CA 1
ATOM 1342 C C . GLU A 1 172 ? -19.352 -6.553 20.053 1.00 98.31 172 GLU A C 1
ATOM 1344 O O . GLU A 1 172 ? -18.141 -6.662 20.245 1.00 98.31 172 GLU A O 1
ATOM 1349 N N . GLN A 1 173 ? -19.830 -6.059 18.911 1.00 98.44 173 GLN A N 1
ATOM 1350 C CA . GLN A 1 173 ? -18.998 -5.636 17.784 1.00 98.44 173 GLN A CA 1
ATOM 1351 C C . GLN A 1 173 ? -18.106 -4.438 18.132 1.00 98.44 173 GLN A C 1
ATOM 1353 O O . GLN A 1 173 ? -16.947 -4.375 17.707 1.00 98.44 173 GLN A O 1
ATOM 1358 N N . ILE A 1 174 ? -18.637 -3.485 18.902 1.00 98.31 174 ILE A N 1
ATOM 1359 C CA . ILE A 1 174 ? -17.890 -2.321 19.392 1.00 98.31 174 ILE A CA 1
ATOM 1360 C C . ILE A 1 174 ? -16.829 -2.756 20.408 1.00 98.31 174 ILE A C 1
ATOM 1362 O O . ILE A 1 174 ? -15.693 -2.275 20.358 1.00 98.31 174 ILE A O 1
ATOM 1366 N N . ASP A 1 175 ? -17.178 -3.663 21.316 1.00 98.19 175 ASP A N 1
ATOM 1367 C CA . ASP A 1 175 ? -16.264 -4.160 22.336 1.00 98.19 175 ASP A CA 1
ATOM 1368 C C . ASP A 1 175 ? -15.146 -5.008 21.729 1.00 98.19 175 ASP A C 1
ATOM 1370 O O . ASP A 1 175 ? -13.996 -4.845 22.135 1.00 98.19 175 ASP A O 1
ATOM 1374 N N . ALA A 1 176 ? -15.418 -5.797 20.686 1.00 98.50 176 ALA A N 1
ATOM 1375 C CA . ALA A 1 176 ? -14.382 -6.505 19.933 1.00 98.50 176 ALA A CA 1
ATOM 1376 C C . ALA A 1 176 ? -13.319 -5.542 19.368 1.00 98.50 176 ALA A C 1
ATOM 1378 O O . ALA A 1 176 ? -12.120 -5.760 19.546 1.00 98.50 176 ALA A O 1
ATOM 1379 N N . VAL A 1 177 ? -13.741 -4.422 18.765 1.00 98.31 177 VAL A N 1
ATOM 1380 C CA . VAL A 1 177 ? -12.816 -3.378 18.283 1.00 98.31 177 VAL A CA 1
ATOM 1381 C C . VAL A 1 177 ? -12.037 -2.749 19.437 1.00 98.31 177 VAL A C 1
ATOM 1383 O O . VAL A 1 177 ? -10.827 -2.551 19.332 1.00 98.31 177 VAL A O 1
ATOM 1386 N N . ARG A 1 178 ? -12.697 -2.450 20.562 1.00 97.81 178 ARG A N 1
ATOM 1387 C CA . ARG A 1 178 ? -12.024 -1.892 21.745 1.00 97.81 178 ARG A CA 1
ATOM 1388 C C . ARG A 1 178 ? -10.959 -2.831 22.297 1.00 97.81 178 ARG A C 1
ATOM 1390 O O . ARG A 1 178 ? -9.888 -2.340 22.641 1.00 97.81 178 ARG A O 1
ATOM 1397 N N . GLN A 1 179 ? -11.225 -4.135 22.370 1.00 98.25 179 GLN A N 1
ATOM 1398 C CA . GLN A 1 179 ? -10.249 -5.111 22.861 1.00 98.25 179 GLN A CA 1
ATOM 1399 C C . GLN A 1 179 ? -8.988 -5.126 21.995 1.00 98.25 179 GLN A C 1
ATOM 1401 O O . GLN A 1 179 ? -7.887 -5.029 22.534 1.00 98.25 179 GLN A O 1
ATOM 1406 N N . VAL A 1 180 ? -9.142 -5.115 20.666 1.00 98.12 180 VAL A N 1
ATOM 1407 C CA . VAL A 1 180 ? -8.006 -4.999 19.737 1.00 98.12 180 VAL A CA 1
ATOM 1408 C C . VAL A 1 180 ? -7.220 -3.709 19.986 1.00 98.12 180 VAL A C 1
ATOM 1410 O O . VAL A 1 180 ? -5.997 -3.739 20.062 1.00 98.12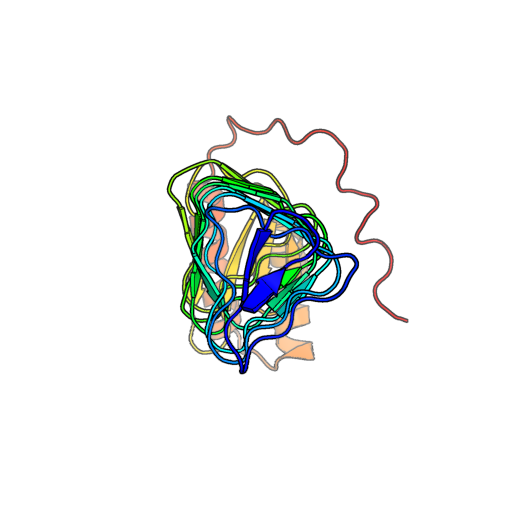 180 VAL A O 1
ATOM 1413 N N . LEU A 1 181 ? -7.895 -2.566 20.154 1.00 97.31 181 LEU A N 1
ATOM 1414 C CA . LEU A 1 181 ? -7.215 -1.291 20.416 1.00 97.31 181 LEU A CA 1
ATOM 1415 C C . LEU A 1 181 ? -6.487 -1.272 21.770 1.00 97.31 181 LEU A C 1
ATOM 1417 O O . LEU A 1 181 ? -5.405 -0.693 21.869 1.00 97.31 181 LEU A O 1
ATOM 1421 N N . ILE A 1 182 ? -7.055 -1.896 22.807 1.00 96.69 182 ILE A N 1
ATOM 1422 C CA . ILE A 1 182 ? -6.416 -2.031 24.124 1.00 96.69 182 ILE A CA 1
ATOM 1423 C C . ILE A 1 182 ? -5.143 -2.863 23.990 1.00 96.69 182 ILE A C 1
ATOM 1425 O O . ILE A 1 182 ? -4.073 -2.388 24.377 1.00 96.69 182 ILE A O 1
ATOM 1429 N N . GLU A 1 183 ? -5.240 -4.047 23.380 1.00 96.88 183 GLU A N 1
ATOM 1430 C CA . GLU A 1 183 ? -4.088 -4.901 23.088 1.00 96.88 183 GLU A CA 1
ATOM 1431 C C . GLU A 1 183 ? -3.032 -4.106 22.316 1.00 96.88 183 GLU A C 1
ATOM 1433 O O . GLU A 1 183 ? -1.869 -4.040 22.726 1.00 96.88 183 GLU A O 1
ATOM 1438 N N . TRP A 1 184 ? -3.452 -3.401 21.263 1.00 96.00 184 TRP A N 1
ATOM 1439 C CA . TRP A 1 184 ? -2.544 -2.649 20.416 1.00 96.00 184 TRP A CA 1
ATOM 1440 C C . TRP A 1 184 ? -1.810 -1.531 21.134 1.00 96.00 184 TRP A C 1
ATOM 1442 O O . TRP A 1 184 ? -0.602 -1.382 20.935 1.00 96.00 184 TRP A O 1
ATOM 1452 N N . SER A 1 185 ? -2.517 -0.795 21.987 1.00 94.00 185 SER A N 1
ATOM 1453 C CA . SER A 1 185 ? -1.942 0.276 22.796 1.00 94.00 185 SER A CA 1
ATOM 1454 C C . SER A 1 185 ? -0.982 -0.239 23.874 1.00 94.00 185 SER A C 1
ATOM 1456 O O . SER A 1 185 ? -0.015 0.440 24.208 1.00 94.00 185 SER A O 1
ATOM 1458 N N . SER A 1 186 ? -1.212 -1.449 24.397 1.00 92.00 186 SER A N 1
ATOM 1459 C CA . SER A 1 186 ? -0.405 -2.023 25.481 1.00 92.00 186 SER A CA 1
ATOM 1460 C C . SER A 1 186 ? 0.972 -2.511 25.022 1.00 92.00 186 SER A C 1
ATOM 1462 O O . SER A 1 186 ? 1.927 -2.496 25.796 1.00 92.00 186 SER A O 1
ATOM 1464 N N . THR A 1 187 ? 1.093 -2.907 23.754 1.00 88.56 187 THR A N 1
ATOM 1465 C CA . THR A 1 187 ? 2.337 -3.420 23.163 1.00 88.56 187 THR A CA 1
ATOM 1466 C C . THR A 1 187 ? 3.047 -2.388 22.284 1.00 88.56 187 THR A C 1
ATOM 1468 O O . THR A 1 187 ? 3.942 -2.739 21.512 1.00 88.56 187 THR A O 1
ATOM 1471 N N . GLU A 1 188 ? 2.606 -1.132 22.304 1.00 83.94 188 GLU A N 1
ATOM 1472 C CA . GLU A 1 188 ? 3.147 -0.094 21.436 1.00 83.94 188 GLU A CA 1
ATOM 1473 C C . GLU A 1 188 ? 4.523 0.359 21.941 1.00 83.94 188 GLU A C 1
ATOM 1475 O O . GLU A 1 188 ? 4.665 0.864 23.056 1.00 83.94 188 GLU A O 1
ATOM 1480 N N . ASP A 1 189 ? 5.566 0.180 21.124 1.00 74.62 189 ASP A N 1
ATOM 1481 C CA . ASP A 1 189 ? 6.911 0.630 21.485 1.00 74.62 189 ASP A CA 1
ATOM 1482 C C . ASP A 1 189 ? 7.021 2.154 21.330 1.00 74.62 189 ASP A C 1
ATOM 1484 O O . ASP A 1 189 ? 7.348 2.694 20.269 1.00 74.62 189 ASP A O 1
ATOM 1488 N N . LEU A 1 190 ? 6.748 2.867 22.423 1.00 68.31 190 LEU A N 1
ATOM 1489 C CA . LEU A 1 190 ? 6.789 4.329 22.478 1.00 68.31 190 LEU A CA 1
ATOM 1490 C C . LEU A 1 190 ? 8.206 4.914 22.327 1.00 68.31 190 LEU A C 1
ATOM 1492 O O . LEU A 1 190 ? 8.347 6.139 22.285 1.00 68.31 190 LEU A O 1
ATOM 1496 N N . ARG A 1 191 ? 9.261 4.089 22.234 1.00 61.47 191 ARG A N 1
ATOM 1497 C CA . ARG A 1 191 ? 10.644 4.569 22.063 1.00 61.47 191 ARG A CA 1
ATOM 1498 C C . ARG A 1 191 ? 10.897 5.196 20.690 1.00 61.47 191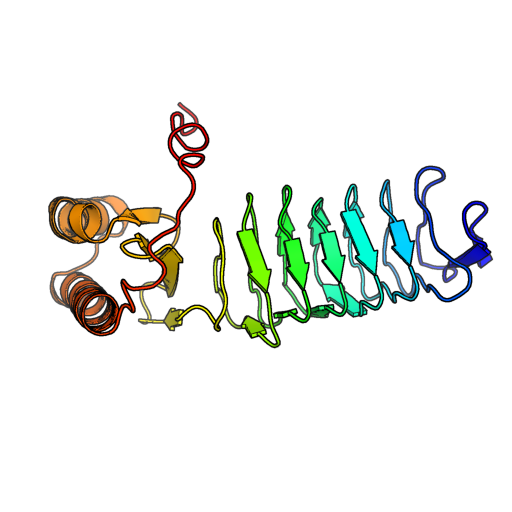 ARG A C 1
ATOM 1500 O O . ARG A 1 191 ? 11.830 5.978 20.554 1.00 61.47 191 ARG A O 1
ATOM 1507 N N . PHE A 1 192 ? 10.033 4.947 19.703 1.00 56.59 192 PHE A N 1
ATOM 1508 C CA . PHE A 1 192 ? 10.138 5.505 18.347 1.00 56.59 192 PHE A CA 1
ATOM 1509 C C . PHE A 1 192 ? 9.260 6.750 18.113 1.00 56.59 192 PHE A C 1
ATOM 1511 O O . PHE A 1 192 ? 8.896 7.061 16.981 1.00 56.59 192 PHE A O 1
ATOM 1518 N N . LYS A 1 193 ? 8.936 7.512 19.168 1.00 53.91 193 LYS A N 1
ATOM 1519 C CA . LYS A 1 193 ? 8.107 8.739 19.132 1.00 53.91 193 LYS A CA 1
ATOM 1520 C C . LYS A 1 193 ? 8.672 9.922 18.321 1.00 53.91 193 LYS A C 1
ATOM 1522 O O . LYS A 1 193 ? 8.141 11.027 18.419 1.00 53.91 193 LYS A O 1
ATOM 1527 N N . HIS A 1 194 ? 9.692 9.732 17.487 1.00 47.53 194 HIS A N 1
ATOM 1528 C CA . HIS A 1 194 ? 10.184 10.763 16.570 1.00 47.53 194 HIS A CA 1
ATOM 1529 C C . HIS A 1 194 ? 9.284 10.891 15.335 1.00 47.53 194 HIS A C 1
ATOM 1531 O O . HIS A 1 194 ? 9.711 10.717 14.198 1.00 47.53 194 HIS A O 1
ATOM 1537 N N . TRP A 1 195 ? 8.020 11.235 15.563 1.00 53.78 195 TRP A N 1
ATOM 1538 C CA . TRP A 1 195 ? 7.170 11.777 14.515 1.00 53.78 195 TRP A CA 1
ATOM 1539 C C . TRP A 1 195 ? 7.512 13.252 14.382 1.00 53.78 195 TRP A C 1
ATOM 1541 O O . TRP A 1 195 ? 7.100 14.078 15.195 1.00 53.78 195 TRP A O 1
ATOM 1551 N N . GLY A 1 196 ? 8.323 13.572 13.372 1.00 46.38 196 GLY A N 1
ATOM 1552 C CA . GLY A 1 196 ? 8.495 14.946 12.914 1.00 46.38 196 GLY A CA 1
ATOM 1553 C C . GLY A 1 196 ? 7.121 15.573 12.657 1.00 46.38 196 GLY A C 1
ATOM 1554 O O . GLY A 1 196 ? 6.211 14.912 12.162 1.00 46.38 196 GLY A O 1
ATOM 1555 N N . ALA A 1 197 ? 6.967 16.836 13.041 1.00 43.03 197 ALA A N 1
ATOM 1556 C CA . ALA A 1 197 ? 5.719 17.581 13.219 1.00 43.03 197 ALA A CA 1
ATOM 1557 C C . ALA A 1 197 ? 4.847 17.823 11.954 1.00 43.03 197 ALA A C 1
ATOM 1559 O O . ALA A 1 197 ? 4.153 18.833 11.871 1.00 43.03 197 ALA A O 1
ATOM 1560 N N . CYS A 1 198 ? 4.850 16.939 10.955 1.00 43.06 198 CYS A N 1
ATOM 1561 C CA . CYS A 1 198 ? 4.324 17.232 9.616 1.00 43.06 198 CYS A CA 1
ATOM 1562 C C . CYS A 1 198 ? 2.906 16.719 9.305 1.00 43.06 198 CYS A C 1
ATOM 1564 O O . CYS A 1 198 ? 2.412 16.980 8.214 1.00 43.06 198 CYS A O 1
ATOM 1566 N N . VAL A 1 199 ? 2.210 16.028 10.212 1.00 50.84 199 VAL A N 1
ATOM 1567 C CA . VAL A 1 199 ? 0.889 15.434 9.899 1.00 50.84 199 VAL A CA 1
ATOM 1568 C C . VAL A 1 199 ? -0.359 16.302 10.207 1.00 50.84 199 VAL A C 1
ATOM 1570 O O . VAL A 1 199 ? -1.413 15.981 9.657 1.00 50.84 199 VAL A O 1
ATOM 1573 N N . PRO A 1 200 ? -0.342 17.425 10.970 1.00 44.53 200 PRO A N 1
ATOM 1574 C CA . PRO A 1 200 ? -1.596 18.144 11.249 1.00 44.53 200 PRO A CA 1
ATOM 1575 C C . PRO A 1 200 ? -2.299 18.755 10.022 1.00 44.53 200 PRO A C 1
ATOM 1577 O O . PRO A 1 200 ? -3.487 19.058 10.103 1.00 44.53 200 PRO A O 1
ATOM 1580 N N . ALA A 1 201 ? -1.607 18.951 8.893 1.00 43.59 201 ALA A N 1
ATOM 1581 C CA . ALA A 1 201 ? -2.127 19.752 7.779 1.00 43.59 201 ALA A CA 1
ATOM 1582 C C . ALA A 1 201 ? -2.881 18.969 6.683 1.00 43.59 201 ALA A C 1
ATOM 1584 O O . ALA A 1 201 ? -3.637 19.584 5.935 1.00 43.59 201 ALA A O 1
ATOM 1585 N N . CYS A 1 202 ? -2.735 17.643 6.575 1.00 44.81 202 CYS A N 1
ATOM 1586 C CA . CYS A 1 202 ? -3.222 16.921 5.384 1.00 44.81 202 CYS A CA 1
ATOM 1587 C C . CYS A 1 202 ? -4.637 16.326 5.498 1.00 44.81 202 CYS A C 1
ATOM 1589 O O . CYS A 1 202 ? -5.190 15.915 4.486 1.00 44.81 202 CYS A O 1
ATOM 1591 N N . TYR A 1 203 ? -5.261 16.306 6.682 1.00 47.53 203 TYR A N 1
ATOM 1592 C CA . TYR A 1 203 ? -6.592 15.691 6.872 1.00 47.53 203 TYR A CA 1
ATOM 1593 C C . TYR A 1 203 ? -7.672 16.652 7.400 1.00 47.53 203 TYR A C 1
ATOM 1595 O O . TYR A 1 203 ? -8.759 16.237 7.803 1.00 47.53 203 TYR A O 1
ATOM 1603 N N . GLY A 1 204 ? -7.407 17.959 7.363 1.00 38.09 204 GLY A N 1
ATOM 1604 C CA . GLY A 1 204 ? -8.341 19.008 7.773 1.00 38.09 204 GLY A CA 1
ATOM 1605 C C . GLY A 1 204 ? -9.225 19.523 6.638 1.00 38.09 204 GLY A C 1
ATOM 1606 O O . GLY A 1 204 ? -9.175 20.716 6.367 1.00 38.09 204 GLY A O 1
ATOM 1607 N N . ARG A 1 205 ? -9.978 18.645 5.960 1.00 38.69 205 ARG A N 1
ATOM 1608 C CA . ARG A 1 205 ? -11.202 18.923 5.168 1.00 38.69 205 ARG A CA 1
ATOM 1609 C C . ARG A 1 205 ? -11.584 17.640 4.425 1.00 38.69 205 ARG A C 1
ATOM 1611 O O . ARG A 1 205 ? -11.082 17.365 3.343 1.00 38.69 205 ARG A O 1
ATOM 1618 N N . GLY A 1 206 ? -12.457 16.833 5.028 1.00 33.38 206 GLY A N 1
ATOM 1619 C CA . GLY A 1 206 ? -13.229 15.870 4.239 1.00 33.38 206 GLY A CA 1
ATOM 1620 C C . GLY A 1 206 ? -14.108 16.625 3.231 1.00 33.38 206 GLY A C 1
ATOM 1621 O O . GLY A 1 206 ? -14.400 17.801 3.475 1.00 33.38 206 GLY A O 1
ATOM 1622 N N . PRO A 1 207 ? -14.503 15.999 2.110 1.00 33.81 207 PRO A N 1
ATOM 1623 C CA . PRO A 1 207 ? -15.428 16.620 1.170 1.00 33.81 207 PRO A CA 1
ATOM 1624 C C . PRO A 1 207 ? -16.712 17.010 1.915 1.00 33.81 207 PRO A C 1
ATOM 1626 O O . PRO A 1 207 ? -17.309 16.181 2.604 1.00 33.81 207 PRO A O 1
ATOM 1629 N N . SER A 1 208 ? -17.043 18.300 1.840 1.00 37.50 208 SER A N 1
ATOM 1630 C CA . SER A 1 208 ? -18.324 18.877 2.262 1.00 37.50 208 SER A CA 1
ATOM 1631 C C . SER A 1 208 ? -19.448 18.427 1.348 1.00 37.50 208 SER A C 1
ATOM 1633 O O . SER A 1 208 ? -19.190 18.450 0.122 1.00 37.50 208 SER A O 1
#

Radius of gyration: 19.09 Å; chains: 1; bounding box: 43×30×54 Å

Sequence (208 aa):
MRHSNGHGRVADQAEARPLAFVDVNSQVMDEARIHSGSLISSTLGVKARFSNAIAMGCVISCDEVTGGHLVECGLFDQVCVWDSPQLYRVQANDGARVYGSAVLIGPMRLYGDMRIMAGTWHREPRYVHLGHCFMTEGPPGWAMVDCKFLSYERWFRSGPRFAAHHYGWNEEQIDAVRQVLIEWSSTEDLRFKHWGACVPACYGRGPS

Secondary structure (DSSP, 8-state):
-B-TTT--EE-TT-EE-TT-EE-TT-EE-TT-EESS-EEES-EE-TT-EEES-EEES-EEEEEEEEEEEEES-EEEEEEEEEEEEEEEEEEE-TT-EEEEEEEEEEEEEE-TT-EEEEEEESSPPPEEE-SS-EEEE-STTEEEETTEEEEHHHHHHHHHHHHHHHH---HHHHHHHHHHHHHHHHT--GGG----S--TTSSS----